Protein AF-A0A9D6V725-F1 (afdb_monomer_lite)

Structure (mmCIF, N/CA/C/O backbone):
data_AF-A0A9D6V725-F1
#
_entry.id   AF-A0A9D6V725-F1
#
loop_
_atom_site.group_PDB
_atom_site.id
_atom_site.type_symbol
_atom_site.label_atom_id
_atom_site.label_alt_id
_atom_site.label_comp_id
_atom_site.label_asym_id
_atom_site.label_entity_id
_atom_site.label_seq_id
_atom_site.pdbx_PDB_ins_code
_atom_site.Cartn_x
_atom_site.Cartn_y
_atom_site.Cartn_z
_atom_site.occupancy
_atom_site.B_iso_or_equiv
_atom_site.auth_seq_id
_atom_site.auth_comp_id
_atom_site.auth_asym_id
_atom_site.auth_atom_id
_atom_site.pdbx_PDB_model_num
ATOM 1 N N . MET A 1 1 ? -62.590 -27.919 42.376 1.00 34.28 1 MET A N 1
ATOM 2 C CA . MET A 1 1 ? -64.026 -27.753 42.062 1.00 34.28 1 MET A CA 1
ATOM 3 C C . MET A 1 1 ? -64.085 -26.815 40.861 1.00 34.28 1 MET A C 1
ATOM 5 O O . MET A 1 1 ? -63.434 -25.785 40.937 1.00 34.28 1 MET A O 1
ATOM 9 N N . THR A 1 2 ? -64.691 -27.158 39.725 1.00 36.38 2 THR A N 1
ATOM 10 C CA . THR A 1 2 ? -65.567 -28.315 39.442 1.00 36.38 2 THR A CA 1
ATOM 11 C C . THR A 1 2 ? -65.484 -28.678 37.944 1.00 36.38 2 THR A C 1
ATOM 13 O O . THR A 1 2 ? -65.491 -27.772 37.125 1.00 36.38 2 THR A O 1
ATOM 16 N N . THR A 1 3 ? -65.361 -29.983 37.640 1.00 36.94 3 THR A N 1
ATOM 17 C CA . THR A 1 3 ? -66.075 -30.768 36.588 1.00 36.94 3 THR A CA 1
ATOM 18 C C . THR A 1 3 ? -66.341 -30.142 35.200 1.00 36.94 3 THR A C 1
ATOM 20 O O . THR A 1 3 ? -66.928 -29.072 35.121 1.00 36.94 3 THR A O 1
ATOM 23 N N . CYS A 1 4 ? -65.912 -30.766 34.087 1.00 32.88 4 CYS A N 1
ATOM 24 C CA . CYS A 1 4 ? -66.630 -31.829 33.321 1.00 32.88 4 CYS A CA 1
ATOM 25 C C . CYS A 1 4 ? -67.957 -31.351 32.682 1.00 32.88 4 CYS A C 1
ATOM 27 O O . CYS A 1 4 ? -68.682 -30.586 33.302 1.00 32.88 4 CYS A O 1
ATOM 29 N N . ASP A 1 5 ? -68.426 -31.807 31.514 1.00 32.31 5 ASP A N 1
ATOM 30 C CA . ASP A 1 5 ? -67.878 -32.601 30.391 1.00 32.31 5 ASP A CA 1
ATOM 31 C C . ASP A 1 5 ? -68.913 -32.537 29.243 1.00 32.31 5 ASP A C 1
ATOM 33 O O . ASP A 1 5 ? -70.108 -32.435 29.534 1.00 32.31 5 ASP A O 1
ATOM 37 N N . THR A 1 6 ? -68.535 -32.668 27.959 1.00 38.62 6 THR A N 1
ATOM 38 C CA . THR A 1 6 ? -69.486 -33.172 26.933 1.00 38.62 6 THR A CA 1
ATOM 39 C C . THR A 1 6 ? -68.846 -33.681 25.633 1.00 38.62 6 THR A C 1
ATOM 41 O O . THR A 1 6 ? -67.963 -33.057 25.049 1.00 38.62 6 THR A O 1
ATOM 44 N N . SER A 1 7 ? -69.369 -34.810 25.147 1.00 35.88 7 SER A N 1
ATOM 45 C CA . SER A 1 7 ? -69.185 -35.375 23.798 1.00 35.88 7 SER A CA 1
ATOM 46 C C . SER A 1 7 ? -69.771 -34.464 22.694 1.00 35.88 7 SER A C 1
ATOM 48 O O . SER A 1 7 ? -70.610 -33.622 22.986 1.00 35.88 7 SER A O 1
ATOM 50 N N . GLY A 1 8 ? -69.465 -34.615 21.398 1.00 28.53 8 GLY A N 1
ATOM 51 C CA . GLY A 1 8 ? -68.556 -35.545 20.710 1.00 28.53 8 GLY A CA 1
ATOM 52 C C . GLY A 1 8 ? -69.039 -35.894 19.282 1.00 28.53 8 GLY A C 1
ATOM 53 O O . GLY A 1 8 ? -70.096 -35.446 18.857 1.00 28.53 8 GLY A O 1
ATOM 54 N N . SER A 1 9 ? -68.295 -36.767 18.590 1.00 31.81 9 SER A N 1
ATOM 55 C CA . SER A 1 9 ? -68.651 -37.455 17.323 1.00 31.81 9 SER A CA 1
ATOM 56 C C . SER A 1 9 ? -68.537 -36.713 15.964 1.00 31.81 9 SER A C 1
ATOM 58 O O . SER A 1 9 ? -69.359 -35.890 15.583 1.00 31.81 9 SER A O 1
ATOM 60 N N . VAL A 1 10 ? -67.532 -37.144 15.185 1.00 34.16 10 VAL A N 1
ATOM 61 C CA . VAL A 1 10 ? -67.557 -37.451 13.731 1.00 34.16 10 VAL A CA 1
ATOM 62 C C . VAL A 1 10 ? -68.138 -36.419 12.728 1.00 34.16 10 VAL A C 1
ATOM 64 O O . VAL A 1 10 ? -69.287 -36.488 12.312 1.00 34.16 10 VAL A O 1
ATOM 67 N N . GLY A 1 11 ? -67.233 -35.634 12.128 1.00 33.44 11 GLY A N 1
ATOM 68 C CA . GLY A 1 11 ? -66.711 -35.984 10.792 1.00 33.44 11 GLY A CA 1
ATOM 69 C C . GLY A 1 11 ? -67.363 -35.406 9.520 1.00 33.44 11 GLY A C 1
ATOM 70 O O . GLY A 1 11 ? -68.365 -35.916 9.024 1.00 33.44 11 GLY A O 1
ATOM 71 N N . LYS A 1 12 ? -66.634 -34.500 8.846 1.00 32.16 12 LYS A N 1
ATOM 72 C CA . LYS A 1 12 ? -66.501 -34.479 7.372 1.00 32.16 12 LYS A CA 1
ATOM 73 C C . LYS A 1 12 ? -65.236 -33.731 6.935 1.00 32.16 12 LYS A C 1
ATOM 75 O O . LYS A 1 12 ? -64.862 -32.733 7.539 1.00 32.16 12 LYS A O 1
ATOM 80 N N . VAL A 1 13 ? -64.583 -34.221 5.881 1.00 40.47 13 VAL A N 1
ATOM 81 C CA . VAL A 1 13 ? -63.386 -33.610 5.277 1.00 40.47 13 VAL A CA 1
ATOM 82 C C . VAL A 1 13 ? -63.786 -32.832 4.027 1.00 40.47 13 VAL A C 1
ATOM 84 O O . VAL A 1 13 ? -64.429 -33.399 3.147 1.00 40.47 13 VAL A O 1
ATOM 87 N N . SER A 1 14 ? -63.318 -31.590 3.886 1.00 34.16 14 SER A N 1
ATOM 88 C CA . SER A 1 14 ? -62.959 -31.049 2.569 1.00 34.16 14 SER A CA 1
ATOM 89 C C . SER A 1 14 ? -61.868 -29.977 2.675 1.00 34.16 14 SER A C 1
ATOM 91 O O . SER A 1 14 ? -61.671 -29.372 3.726 1.00 34.16 14 SER A O 1
ATOM 93 N N . ARG A 1 15 ? -61.104 -29.811 1.594 1.00 44.38 15 ARG A N 1
ATOM 94 C CA . ARG A 1 15 ? -59.863 -29.015 1.512 1.00 44.38 15 ARG A CA 1
ATOM 95 C C . ARG A 1 15 ? -60.172 -27.526 1.272 1.00 44.38 15 ARG A C 1
ATOM 97 O O . ARG A 1 15 ? -61.114 -27.233 0.545 1.00 44.38 15 ARG A O 1
ATOM 104 N N . GLY A 1 16 ? -59.342 -26.608 1.791 1.00 39.56 16 GLY A N 1
ATOM 105 C CA . GLY A 1 16 ? -59.509 -25.159 1.550 1.00 39.56 16 GLY A CA 1
ATOM 106 C C . GLY A 1 16 ? -58.287 -24.255 1.809 1.00 39.56 16 GLY A C 1
ATOM 107 O O . GLY A 1 16 ? -57.887 -23.508 0.924 1.00 39.56 16 GLY A O 1
ATOM 108 N N . ASP A 1 17 ? -57.659 -24.324 2.990 1.00 38.25 17 ASP A N 1
ATOM 109 C CA . ASP A 1 17 ? -56.906 -23.169 3.541 1.00 38.25 17 ASP A CA 1
ATOM 110 C C . ASP A 1 17 ? -55.357 -23.202 3.513 1.00 38.25 17 ASP A C 1
ATOM 112 O O . ASP A 1 17 ? -54.699 -22.330 4.086 1.00 38.25 17 ASP A O 1
ATOM 116 N N . SER A 1 18 ? -54.722 -24.174 2.851 1.00 40.94 18 SER A N 1
ATOM 117 C CA . SER A 1 18 ? -53.272 -24.418 3.025 1.00 40.94 18 SER A CA 1
ATOM 118 C C . SER A 1 18 ? -52.312 -23.516 2.220 1.00 40.94 18 SER A C 1
ATOM 120 O O . SER A 1 18 ? -51.100 -23.695 2.337 1.00 40.94 18 SER A O 1
ATOM 122 N N . CYS A 1 19 ? -52.795 -22.561 1.413 1.00 41.12 19 CYS A N 1
ATOM 123 C CA . CYS A 1 19 ? -51.926 -21.763 0.525 1.00 41.12 19 CYS A CA 1
ATOM 124 C C . CYS A 1 19 ? -51.698 -20.302 0.950 1.00 41.12 19 CYS A C 1
ATOM 126 O O . CYS A 1 19 ? -50.673 -19.734 0.580 1.00 41.12 19 CYS A O 1
ATOM 128 N N . ARG A 1 20 ? -52.595 -19.670 1.725 1.00 43.69 20 ARG A N 1
ATOM 129 C CA . ARG A 1 20 ? -52.476 -18.225 2.032 1.00 43.69 20 ARG A CA 1
ATOM 130 C C . ARG A 1 20 ? -51.511 -17.905 3.183 1.00 43.69 20 ARG A C 1
ATOM 132 O O . ARG A 1 20 ? -50.699 -16.993 3.060 1.00 43.69 20 ARG A O 1
ATOM 139 N N . LYS A 1 21 ? -51.530 -18.692 4.267 1.00 40.41 21 LYS A N 1
ATOM 140 C CA . LYS A 1 21 ? -50.750 -18.422 5.500 1.00 40.41 21 LYS A CA 1
ATOM 141 C C . LYS A 1 21 ? -49.226 -18.561 5.363 1.00 40.41 21 LYS A C 1
ATOM 143 O O . LYS A 1 21 ? -48.499 -18.057 6.217 1.00 40.41 21 LYS A O 1
ATOM 148 N N . SER A 1 22 ? -48.728 -19.219 4.316 1.00 45.47 22 SER A N 1
ATOM 149 C CA . SER A 1 22 ? -47.282 -19.348 4.074 1.00 45.47 22 SER A CA 1
ATOM 150 C C . SER A 1 22 ? -46.672 -18.094 3.440 1.00 45.47 22 SER A C 1
ATOM 152 O O . SER A 1 22 ? -45.507 -17.796 3.690 1.00 45.47 22 SER A O 1
ATOM 154 N N . PHE A 1 23 ? -47.446 -17.340 2.650 1.00 42.62 23 PHE A N 1
ATOM 155 C CA . PHE A 1 23 ? -46.919 -16.206 1.887 1.00 42.62 23 PHE A CA 1
ATOM 156 C C . PHE A 1 23 ? -46.663 -14.980 2.776 1.00 42.62 23 PHE A C 1
ATOM 158 O O . PHE A 1 23 ? -45.584 -14.398 2.726 1.00 42.62 23 PHE A O 1
ATOM 165 N N . GLU A 1 24 ? -47.598 -14.645 3.671 1.00 43.88 24 GLU A N 1
ATOM 166 C CA . GLU A 1 24 ? -47.436 -13.537 4.630 1.00 43.88 24 GLU A CA 1
ATOM 167 C C . GLU A 1 24 ? -46.252 -13.765 5.585 1.00 43.88 24 GLU A C 1
ATOM 169 O O . GLU A 1 24 ? -45.498 -12.838 5.881 1.00 43.88 24 GLU A O 1
ATOM 174 N N . ARG A 1 25 ? -46.029 -15.018 6.013 1.00 46.12 25 ARG A N 1
ATOM 175 C CA . ARG A 1 25 ? -44.872 -15.390 6.844 1.00 46.12 25 ARG A CA 1
ATOM 176 C C . ARG A 1 25 ? -43.543 -15.249 6.100 1.00 46.12 25 ARG A C 1
ATOM 178 O O . ARG A 1 25 ? -42.574 -14.802 6.704 1.00 46.12 25 ARG A O 1
ATOM 185 N N . LEU A 1 26 ? -43.495 -15.578 4.807 1.00 48.97 26 LEU A N 1
ATOM 186 C CA . LEU A 1 26 ? -42.300 -15.369 3.982 1.00 48.97 26 LEU A CA 1
ATOM 187 C C . LEU A 1 26 ? -41.997 -13.880 3.775 1.00 48.97 26 LEU A C 1
ATOM 189 O O . LEU A 1 26 ? -40.851 -13.475 3.950 1.00 48.97 26 LEU A O 1
ATOM 193 N N . VAL A 1 27 ? -43.007 -13.055 3.477 1.00 50.97 27 VAL A N 1
ATOM 194 C CA . VAL A 1 27 ? -42.822 -11.603 3.288 1.00 50.97 27 VAL A CA 1
ATOM 195 C C . VAL A 1 27 ? -42.341 -10.926 4.579 1.00 50.97 27 VAL A C 1
ATOM 197 O O . VAL A 1 27 ? -41.390 -10.147 4.535 1.00 50.97 27 VAL A O 1
ATOM 200 N N . GLY A 1 28 ? -42.918 -11.268 5.738 1.00 45.72 28 GLY A N 1
ATOM 201 C CA . GLY A 1 28 ? -42.481 -10.722 7.030 1.00 45.72 28 GLY A CA 1
ATOM 202 C C . GLY A 1 28 ? -41.032 -11.078 7.399 1.00 45.72 28 GLY A C 1
ATOM 203 O O . GLY A 1 28 ? -40.313 -10.243 7.946 1.00 45.72 28 GLY A O 1
ATOM 204 N N . ILE A 1 29 ? -40.574 -12.287 7.055 1.00 52.34 29 ILE A N 1
ATOM 205 C CA . ILE A 1 29 ? -39.182 -12.713 7.274 1.00 52.34 29 ILE A CA 1
ATOM 206 C C . ILE A 1 29 ? -38.229 -12.020 6.288 1.00 52.34 29 ILE A C 1
ATOM 208 O O . ILE A 1 29 ? -37.144 -11.600 6.688 1.00 52.34 29 ILE A O 1
ATOM 212 N N . LEU A 1 30 ? -38.630 -11.839 5.024 1.00 47.59 30 LEU A N 1
ATOM 213 C CA . LEU A 1 30 ? -37.792 -11.191 4.010 1.00 47.59 30 LEU A CA 1
ATOM 214 C C . LEU A 1 30 ? -37.452 -9.737 4.387 1.00 47.59 30 LEU A C 1
ATOM 216 O O . LEU A 1 30 ? -36.300 -9.321 4.262 1.00 47.59 30 LEU A O 1
ATOM 220 N N . VAL A 1 31 ? -38.431 -8.993 4.918 1.00 51.88 31 VAL A N 1
ATOM 221 C CA . VAL A 1 31 ? -38.241 -7.603 5.369 1.00 51.88 31 VAL A CA 1
ATOM 222 C C . VAL A 1 31 ? -37.239 -7.519 6.529 1.00 51.88 31 VAL A C 1
ATOM 224 O O . VAL A 1 31 ? -36.348 -6.669 6.500 1.00 51.88 31 VAL A O 1
ATOM 227 N N . LEU A 1 32 ? -37.311 -8.440 7.499 1.00 48.19 32 LEU A N 1
ATOM 228 C CA . LEU A 1 32 ? -36.367 -8.508 8.625 1.00 48.19 32 LEU A CA 1
ATOM 229 C C . LEU A 1 32 ? -34.923 -8.811 8.191 1.00 48.19 32 LEU A C 1
ATOM 231 O O . LEU A 1 32 ? -33.992 -8.313 8.819 1.00 48.19 32 LEU A O 1
ATOM 235 N N . VAL A 1 33 ? -34.724 -9.574 7.111 1.00 52.03 33 VAL A N 1
ATOM 236 C CA . VAL A 1 33 ? -33.384 -9.832 6.552 1.00 52.03 33 VAL A CA 1
ATOM 237 C C . VAL A 1 33 ? -32.868 -8.624 5.760 1.00 52.03 33 VAL A C 1
ATOM 239 O O . VAL A 1 33 ? -31.710 -8.244 5.920 1.00 52.03 33 VAL A O 1
ATOM 242 N N . SER A 1 34 ? -33.718 -7.958 4.968 1.00 48.66 34 SER A N 1
ATOM 243 C CA . SER A 1 34 ? -33.321 -6.750 4.218 1.00 48.66 34 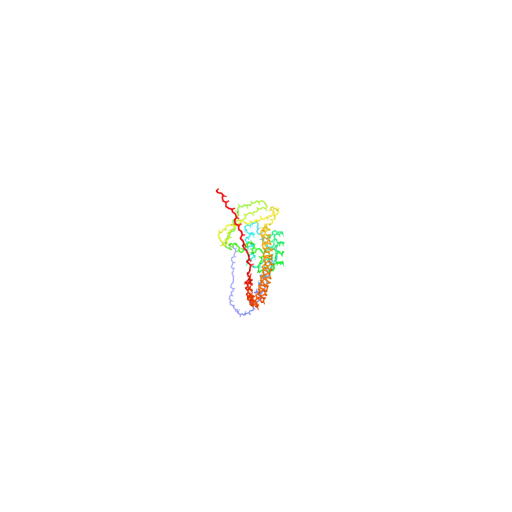SER A CA 1
ATOM 244 C C . SER A 1 34 ? -32.997 -5.534 5.099 1.00 48.66 34 SER A C 1
ATOM 246 O O . SER A 1 34 ? -32.262 -4.645 4.673 1.00 48.66 34 SER A O 1
ATOM 248 N N . GLY A 1 35 ? -33.500 -5.495 6.338 1.00 43.62 35 GLY A N 1
ATOM 249 C CA . GLY A 1 35 ? -33.279 -4.385 7.272 1.00 43.62 35 GLY A CA 1
ATOM 250 C C . GLY A 1 35 ? -31.839 -4.233 7.781 1.00 43.62 35 GLY A C 1
ATOM 251 O O . GLY A 1 35 ? -31.510 -3.191 8.338 1.00 43.62 35 GLY A O 1
ATOM 252 N N . PHE A 1 36 ? -30.973 -5.235 7.588 1.00 46.62 36 PHE A N 1
ATOM 253 C CA . PHE A 1 36 ? -29.583 -5.217 8.069 1.00 46.62 36 PHE A CA 1
ATOM 254 C C . PHE A 1 36 ? -28.554 -4.686 7.054 1.00 46.62 36 PHE A C 1
ATOM 256 O O . PHE A 1 36 ? -27.382 -4.538 7.393 1.00 46.62 36 PHE A O 1
ATOM 263 N N . SER A 1 37 ? -28.957 -4.396 5.813 1.00 42.88 37 SER A N 1
ATOM 264 C CA . SER A 1 37 ? -28.025 -4.129 4.704 1.00 42.88 37 SER A CA 1
ATOM 265 C C . SER A 1 37 ? -27.507 -2.685 4.593 1.00 42.88 37 SER A C 1
ATOM 267 O O . SER A 1 37 ? -26.828 -2.372 3.618 1.00 42.88 37 SER A O 1
ATOM 269 N N . LEU A 1 38 ? -27.795 -1.797 5.555 1.00 45.59 38 LEU A N 1
ATOM 270 C CA . LEU A 1 38 ? -27.323 -0.404 5.550 1.00 45.5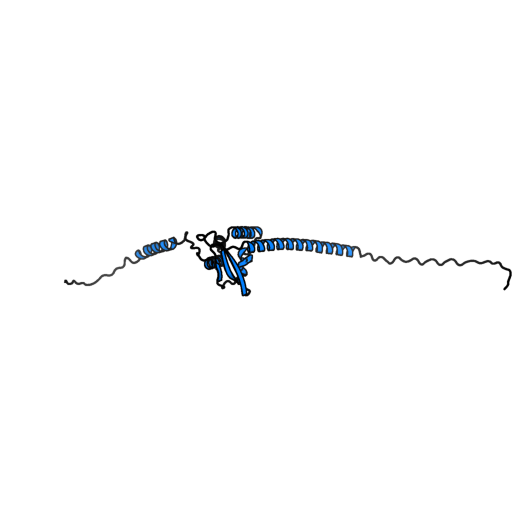9 38 LEU A CA 1
ATOM 271 C C . LEU A 1 38 ? -26.881 0.082 6.944 1.00 45.59 38 LEU A C 1
ATOM 273 O O . LEU A 1 38 ? -27.685 0.177 7.866 1.00 45.59 38 LEU A O 1
ATOM 277 N N . GLY A 1 39 ? -25.616 0.500 7.060 1.00 45.03 39 GLY A N 1
ATOM 278 C CA . GLY A 1 39 ? -25.189 1.539 8.013 1.00 45.03 39 GLY A CA 1
ATOM 279 C C . GLY A 1 39 ? -24.295 1.117 9.184 1.00 45.03 39 GLY A C 1
ATOM 280 O O . GLY A 1 39 ? -23.353 1.838 9.497 1.00 45.03 39 GLY A O 1
ATOM 281 N N . CYS A 1 40 ? -24.518 -0.038 9.817 1.00 48.97 40 CYS A N 1
ATOM 282 C CA . CYS A 1 40 ? -23.742 -0.455 10.999 1.00 48.97 40 CYS A CA 1
ATOM 283 C C . CYS A 1 40 ? -22.575 -1.390 10.651 1.00 48.97 40 CYS A C 1
ATOM 285 O O . CYS A 1 40 ? -22.515 -2.530 11.115 1.00 48.97 40 CYS A O 1
ATOM 287 N N . GLN A 1 41 ? -21.623 -0.910 9.845 1.00 56.38 41 GLN A N 1
ATOM 288 C CA . GLN A 1 41 ? -20.390 -1.654 9.589 1.00 56.38 41 GLN A CA 1
ATOM 289 C C . GLN A 1 41 ? -19.460 -1.550 10.810 1.00 56.38 41 GLN A C 1
ATOM 291 O O . GLN A 1 41 ? -18.718 -0.586 10.983 1.00 56.38 41 GLN A O 1
ATOM 296 N N . LEU A 1 42 ? -19.576 -2.529 11.711 1.00 69.94 42 LEU A N 1
ATOM 297 C CA . LEU A 1 42 ? -18.983 -2.502 13.048 1.00 69.94 42 LEU A CA 1
ATOM 298 C C . LEU A 1 42 ? -17.454 -2.689 13.005 1.00 69.94 42 LEU A C 1
ATOM 300 O O . LEU A 1 42 ? -16.945 -3.797 13.173 1.00 69.94 42 LEU A O 1
ATOM 304 N N . VAL A 1 43 ? -16.717 -1.596 12.785 1.00 79.50 43 VAL A N 1
ATOM 305 C CA . VAL A 1 43 ? -15.247 -1.579 12.851 1.00 79.50 43 VAL A CA 1
ATOM 306 C C . VAL A 1 43 ? -14.794 -1.999 14.261 1.00 79.50 43 VAL A C 1
ATOM 308 O O . VAL A 1 43 ? -15.235 -1.390 15.239 1.00 79.50 43 VAL A O 1
ATOM 311 N N . PRO A 1 44 ? -13.924 -3.019 14.406 1.00 83.50 44 PRO A N 1
ATOM 312 C CA . PRO A 1 44 ? -13.466 -3.470 15.717 1.00 83.50 44 PRO A CA 1
ATOM 313 C C . PRO A 1 44 ? -12.750 -2.381 16.530 1.00 83.50 44 PRO A C 1
ATOM 315 O O . PRO A 1 44 ? -11.989 -1.576 16.000 1.00 83.50 44 PRO A O 1
ATOM 318 N N . SER A 1 45 ? -12.922 -2.402 17.853 1.00 85.50 45 SER A N 1
ATOM 319 C CA . SER A 1 45 ? -12.225 -1.490 18.776 1.00 85.50 45 SER A CA 1
ATOM 320 C C . SER A 1 45 ? -10.775 -1.894 19.083 1.00 85.50 45 SER A C 1
ATOM 322 O O . SER A 1 45 ? -10.031 -1.110 19.675 1.00 85.50 45 SER A O 1
ATOM 324 N N . LYS A 1 46 ? -10.355 -3.103 18.682 1.00 90.81 46 LYS A N 1
ATOM 325 C CA . LYS A 1 46 ? -8.992 -3.619 18.870 1.00 90.81 46 LYS A CA 1
ATOM 326 C C . LYS A 1 46 ? -8.165 -3.525 17.576 1.00 90.81 46 LYS A C 1
ATOM 328 O O . LYS A 1 46 ? -8.702 -3.851 16.515 1.00 90.81 46 LYS A O 1
ATOM 333 N N . PRO A 1 47 ? -6.872 -3.156 17.637 1.00 91.81 47 PRO A N 1
ATOM 334 C CA . PRO A 1 47 ? -6.053 -2.946 16.441 1.00 91.81 47 PRO A CA 1
ATOM 335 C C . PRO A 1 47 ? -5.810 -4.243 15.649 1.00 91.81 47 PRO A C 1
ATOM 337 O O . PRO A 1 47 ? -5.962 -4.257 14.431 1.00 91.81 47 PRO A O 1
ATOM 340 N N . ASP A 1 48 ? -5.526 -5.361 16.323 1.00 92.94 48 ASP A N 1
ATOM 341 C CA . ASP A 1 48 ? -5.346 -6.690 15.717 1.00 92.94 48 ASP A CA 1
ATOM 342 C C . ASP A 1 48 ? -6.559 -7.125 14.877 1.00 92.94 48 ASP A C 1
ATOM 344 O O . ASP A 1 48 ? -6.411 -7.618 13.754 1.00 92.94 48 ASP A O 1
ATOM 348 N N . ALA A 1 49 ? -7.766 -6.865 15.381 1.00 91.94 49 ALA A N 1
ATOM 349 C CA . ALA A 1 49 ? -9.011 -7.169 14.690 1.00 91.94 49 ALA A CA 1
ATOM 350 C C . ALA A 1 49 ? -9.267 -6.233 13.492 1.00 91.94 49 ALA A C 1
ATOM 352 O O . ALA A 1 49 ? -9.734 -6.701 12.454 1.00 91.94 49 ALA A O 1
ATOM 353 N N . VAL A 1 50 ? -8.914 -4.942 13.579 1.00 93.62 50 VAL A N 1
ATOM 354 C CA . VAL A 1 50 ? -9.001 -4.013 12.431 1.00 93.62 50 VAL A CA 1
ATOM 355 C C . VAL A 1 50 ? -7.995 -4.378 11.337 1.00 93.62 50 VAL A C 1
ATOM 357 O O . VAL A 1 50 ? -8.351 -4.372 10.160 1.00 93.62 50 VAL A O 1
ATOM 360 N N . PHE A 1 51 ? -6.762 -4.754 11.688 1.00 93.81 51 PHE A N 1
ATOM 361 C CA . PHE A 1 51 ? -5.774 -5.207 10.703 1.00 93.81 51 PHE A CA 1
ATOM 362 C C . PHE A 1 51 ? -6.176 -6.530 10.029 1.00 93.81 51 PHE A C 1
ATOM 364 O O . PHE A 1 51 ? -5.950 -6.714 8.831 1.00 93.81 51 PHE A O 1
ATOM 371 N N . THR A 1 52 ? -6.819 -7.431 10.777 1.00 92.44 52 THR A N 1
ATOM 372 C CA . THR A 1 52 ? -7.390 -8.669 10.226 1.00 92.44 52 THR A CA 1
ATOM 373 C C . THR A 1 52 ? -8.531 -8.350 9.252 1.00 92.44 52 THR A C 1
ATOM 375 O O . THR A 1 52 ? -8.464 -8.761 8.097 1.00 92.44 52 THR A O 1
ATOM 378 N N . LEU A 1 53 ? -9.491 -7.501 9.645 1.00 92.94 53 LEU A N 1
ATOM 379 C CA . LEU A 1 53 ? -10.573 -7.022 8.771 1.00 92.94 53 LEU A CA 1
ATOM 380 C C . LEU A 1 53 ? -10.046 -6.342 7.494 1.00 92.94 53 LEU A C 1
ATOM 382 O O . LEU A 1 53 ? -10.585 -6.555 6.409 1.00 92.94 53 LEU A O 1
ATOM 386 N N . TYR A 1 54 ? -8.978 -5.547 7.601 1.00 93.69 54 TYR A N 1
ATOM 387 C CA . TYR A 1 54 ? -8.320 -4.928 6.451 1.00 93.69 54 TYR A CA 1
ATOM 388 C C . TYR A 1 54 ? -7.753 -5.972 5.473 1.00 93.69 54 TYR A C 1
ATOM 390 O O . TYR A 1 54 ? -8.001 -5.885 4.268 1.00 93.69 54 TYR A O 1
ATOM 398 N N . ARG A 1 55 ? -7.044 -6.989 5.985 1.00 92.06 55 ARG A N 1
ATOM 399 C CA . ARG A 1 55 ? -6.543 -8.121 5.187 1.00 92.06 55 ARG A CA 1
ATOM 400 C C . ARG A 1 55 ? -7.676 -8.899 4.519 1.00 92.06 55 ARG A C 1
ATOM 402 O O . ARG A 1 55 ? -7.563 -9.212 3.338 1.00 92.06 55 ARG A O 1
ATOM 409 N N . ASP A 1 56 ? -8.760 -9.174 5.239 1.00 91.38 56 ASP A N 1
ATOM 410 C CA . ASP A 1 56 ? -9.890 -9.940 4.709 1.00 91.38 56 ASP A CA 1
ATOM 411 C C . ASP A 1 56 ? -10.644 -9.169 3.615 1.00 91.38 56 ASP A C 1
ATOM 413 O O . ASP A 1 56 ? -10.948 -9.743 2.569 1.00 91.38 56 ASP A O 1
ATOM 417 N N . ARG A 1 57 ? -10.846 -7.851 3.778 1.00 92.50 57 ARG A N 1
ATOM 418 C CA . ARG A 1 57 ? -11.377 -6.972 2.715 1.00 92.50 57 ARG A CA 1
ATOM 419 C C . ARG A 1 57 ? -10.488 -6.973 1.472 1.00 92.50 57 ARG A C 1
ATOM 421 O O . ARG A 1 57 ? -11.000 -7.113 0.367 1.00 92.50 57 ARG A O 1
ATOM 428 N N . MET A 1 58 ? -9.169 -6.860 1.645 1.00 92.00 58 MET A N 1
ATOM 429 C CA . MET A 1 58 ? -8.205 -6.892 0.535 1.00 92.00 58 MET A CA 1
ATOM 430 C C . MET A 1 58 ? -8.135 -8.254 -0.166 1.00 92.00 58 MET A C 1
ATOM 432 O O . MET A 1 58 ? -7.894 -8.303 -1.365 1.00 92.00 58 MET A O 1
ATOM 436 N N . LYS A 1 59 ? -8.363 -9.354 0.560 1.00 89.88 59 LYS A N 1
ATOM 437 C CA . LYS A 1 59 ? -8.446 -10.716 0.009 1.00 89.88 59 LYS A CA 1
ATOM 438 C C . LYS A 1 59 ? -9.767 -10.985 -0.726 1.00 89.88 59 LYS A C 1
ATOM 440 O O . LYS A 1 59 ? -9.816 -11.872 -1.571 1.00 89.88 59 LYS A O 1
ATOM 445 N N . ALA A 1 60 ? -10.824 -10.248 -0.392 1.00 91.19 60 ALA A N 1
ATOM 446 C CA . ALA A 1 60 ? -12.136 -10.308 -1.035 1.00 91.19 60 ALA A CA 1
ATOM 447 C C . ALA A 1 60 ? -12.314 -9.256 -2.152 1.00 91.19 60 ALA A C 1
ATOM 449 O O . ALA A 1 60 ? -13.445 -8.945 -2.508 1.00 91.19 60 ALA A O 1
ATOM 450 N N . ASP A 1 61 ? -11.218 -8.661 -2.645 1.00 89.81 61 ASP A N 1
ATOM 451 C CA . ASP A 1 61 ? -11.181 -7.581 -3.647 1.00 89.81 61 ASP A CA 1
ATOM 452 C C . ASP A 1 61 ? -11.993 -6.308 -3.297 1.00 89.81 61 ASP A C 1
ATOM 454 O O . ASP A 1 61 ? -12.126 -5.388 -4.109 1.00 89.81 61 ASP A O 1
ATOM 458 N N . ASN A 1 62 ? -12.440 -6.166 -2.042 1.00 92.06 62 ASN A N 1
ATOM 459 C CA . ASN A 1 62 ? -13.162 -5.002 -1.513 1.00 92.06 62 ASN A CA 1
ATOM 460 C C . ASN A 1 62 ? -12.199 -3.842 -1.178 1.00 92.06 62 ASN A C 1
ATOM 462 O O . ASN A 1 62 ? -12.172 -3.308 -0.065 1.00 92.06 62 ASN A O 1
ATOM 466 N N . VAL A 1 63 ? -11.394 -3.438 -2.167 1.00 92.06 63 VAL A N 1
ATOM 467 C CA . VAL A 1 63 ? -10.307 -2.445 -2.049 1.00 92.06 63 VAL A CA 1
ATOM 468 C C . VAL A 1 63 ? -10.816 -1.043 -1.676 1.00 92.06 63 VAL A C 1
ATOM 470 O O . VAL A 1 63 ? -10.080 -0.245 -1.099 1.00 92.06 63 VAL A O 1
ATOM 473 N N . VAL A 1 64 ? -12.080 -0.715 -1.968 1.00 92.56 64 VAL A N 1
ATOM 474 C CA . VAL A 1 64 ? -12.678 0.568 -1.552 1.00 92.56 64 VAL A CA 1
ATOM 475 C C . VAL A 1 64 ? -12.908 0.590 -0.039 1.00 92.56 64 VAL A C 1
ATOM 477 O O . VAL A 1 64 ? -12.432 1.502 0.631 1.00 92.56 64 VAL A O 1
ATOM 480 N N . GLU A 1 65 ? -13.548 -0.443 0.517 1.00 92.06 65 GLU A N 1
ATOM 481 C CA . GLU A 1 65 ? -13.789 -0.547 1.962 1.00 92.06 65 GLU A CA 1
ATOM 482 C C . GLU A 1 65 ? -12.494 -0.744 2.763 1.00 92.06 65 GLU A C 1
ATOM 484 O O . GLU A 1 65 ? -12.380 -0.294 3.904 1.00 92.06 65 GLU A O 1
ATOM 489 N N . SER A 1 66 ? -11.493 -1.441 2.219 1.00 92.75 66 SER A N 1
ATOM 490 C CA . SER A 1 66 ? -10.211 -1.599 2.917 1.00 92.75 66 SER A CA 1
ATOM 491 C C . SER A 1 66 ? -9.493 -0.249 3.071 1.00 92.75 66 SER A C 1
ATOM 493 O O . SER A 1 66 ? -8.935 0.037 4.131 1.00 92.75 66 SER A O 1
ATOM 495 N N . ARG A 1 67 ? -9.587 0.625 2.059 1.00 94.88 67 ARG A N 1
ATOM 496 C CA . ARG A 1 67 ? -9.007 1.978 2.038 1.00 94.88 67 ARG A CA 1
ATOM 497 C C . ARG A 1 67 ? -9.611 2.943 3.057 1.00 94.88 67 ARG A C 1
ATOM 499 O O . ARG A 1 67 ? -8.962 3.930 3.404 1.00 94.88 67 ARG A O 1
ATOM 506 N N . GLU A 1 68 ? -10.802 2.666 3.579 1.00 94.19 68 GLU A N 1
ATOM 507 C CA . GLU A 1 68 ? -11.401 3.435 4.680 1.00 94.19 68 GLU A CA 1
ATOM 508 C C . GLU A 1 68 ? -10.686 3.194 6.018 1.00 94.19 68 GLU A C 1
ATOM 510 O O . GLU A 1 68 ? -10.596 4.102 6.847 1.00 94.19 68 GLU A O 1
ATOM 515 N N . LEU A 1 69 ? -10.115 1.996 6.199 1.00 94.56 69 LEU A N 1
ATOM 516 C CA . LEU A 1 69 ? -9.362 1.599 7.392 1.00 94.56 69 LEU A CA 1
ATOM 517 C C . LEU A 1 69 ? -7.922 2.142 7.398 1.00 94.56 69 LEU A C 1
ATOM 519 O O . LEU A 1 69 ? -7.165 1.842 8.319 1.00 94.56 69 LEU A O 1
ATOM 523 N N . LEU A 1 70 ? -7.521 2.926 6.392 1.00 95.44 70 LEU A N 1
ATOM 524 C CA . LEU A 1 70 ? -6.180 3.503 6.281 1.00 95.44 70 LEU A CA 1
ATOM 525 C C . LEU A 1 70 ? -6.087 4.914 6.883 1.00 95.44 70 LEU A C 1
ATOM 527 O O . LEU A 1 70 ? -7.074 5.661 6.956 1.00 95.44 70 LEU A O 1
ATOM 531 N N . THR A 1 71 ? -4.869 5.325 7.255 1.00 96.19 71 THR A N 1
ATOM 532 C CA . THR A 1 71 ? -4.551 6.748 7.452 1.00 96.19 71 THR A CA 1
ATOM 533 C C . THR A 1 71 ? -4.838 7.522 6.169 1.00 96.19 71 THR A C 1
ATOM 535 O O . THR A 1 71 ? -4.641 7.019 5.062 1.00 96.19 71 THR A O 1
ATOM 538 N N . ASP A 1 72 ? -5.336 8.751 6.295 1.00 95.56 72 ASP A N 1
ATOM 539 C CA . ASP A 1 72 ? -5.748 9.545 5.134 1.00 95.56 72 ASP A CA 1
ATOM 540 C C . ASP A 1 72 ? -4.558 9.870 4.210 1.00 95.56 72 ASP A C 1
ATOM 542 O O . ASP A 1 72 ? -4.730 9.933 2.995 1.00 95.56 72 ASP A O 1
ATOM 546 N N . GLU A 1 73 ? -3.339 9.944 4.756 1.00 96.12 73 GLU A N 1
ATOM 547 C CA . GLU A 1 73 ? -2.091 9.968 3.983 1.00 96.12 73 GLU A CA 1
ATOM 548 C C . GLU A 1 73 ? -1.874 8.665 3.191 1.00 96.12 73 GLU A C 1
ATOM 550 O O . GLU A 1 73 ? -1.692 8.719 1.975 1.00 96.12 73 GLU A O 1
ATOM 555 N N . SER A 1 74 ? -1.956 7.494 3.839 1.00 96.31 74 SER A N 1
ATOM 556 C CA . SER A 1 74 ? -1.804 6.192 3.166 1.00 96.31 74 SER A CA 1
ATOM 557 C C . SER A 1 74 ? -2.850 5.985 2.068 1.00 96.31 74 SER A C 1
ATOM 559 O O . SER A 1 74 ? -2.512 5.549 0.969 1.00 96.31 74 SER A O 1
ATOM 561 N N . ARG A 1 75 ? -4.115 6.348 2.323 1.00 96.56 75 ARG A N 1
ATOM 562 C CA . ARG A 1 75 ? -5.189 6.280 1.320 1.00 96.56 75 ARG A CA 1
ATOM 563 C C . ARG A 1 75 ? -4.885 7.175 0.119 1.00 96.56 75 ARG A C 1
ATOM 565 O O . ARG A 1 75 ? -5.027 6.733 -1.018 1.00 96.56 75 ARG A O 1
ATOM 572 N N . ASN A 1 76 ? -4.456 8.414 0.356 1.00 96.88 76 ASN A N 1
ATOM 573 C CA . ASN A 1 76 ? -4.150 9.355 -0.719 1.00 96.88 76 ASN A CA 1
ATOM 574 C C . ASN A 1 76 ? -2.938 8.889 -1.549 1.00 96.88 76 ASN A C 1
ATOM 576 O O . ASN A 1 76 ? -2.999 8.939 -2.775 1.00 96.88 76 ASN A O 1
ATOM 580 N N . LEU A 1 77 ? -1.889 8.353 -0.911 1.00 96.38 77 LEU A N 1
ATOM 581 C CA . LEU A 1 77 ? -0.735 7.750 -1.595 1.00 96.38 77 LEU A CA 1
ATOM 582 C C . LEU A 1 77 ? -1.124 6.512 -2.422 1.00 96.38 77 LEU A C 1
ATOM 584 O O . LEU A 1 77 ? -0.644 6.349 -3.541 1.00 96.38 77 LEU A O 1
ATOM 588 N N . ALA A 1 78 ? -2.011 5.652 -1.915 1.00 95.38 78 ALA A N 1
ATOM 589 C CA . ALA A 1 78 ? -2.494 4.489 -2.658 1.00 95.38 78 ALA A CA 1
ATOM 590 C C . ALA A 1 78 ? -3.344 4.883 -3.883 1.00 95.38 78 ALA A C 1
ATOM 592 O O . ALA A 1 78 ? -3.199 4.295 -4.956 1.00 95.38 78 ALA A O 1
ATOM 593 N N . LEU A 1 79 ? -4.201 5.902 -3.757 1.00 94.50 79 LEU A N 1
ATOM 594 C CA . LEU A 1 79 ? -4.965 6.447 -4.885 1.00 94.50 79 LEU A CA 1
ATOM 595 C C . LEU A 1 79 ? -4.044 7.101 -5.929 1.00 94.50 79 LEU A C 1
ATOM 597 O O . LEU A 1 79 ? -4.198 6.853 -7.127 1.00 94.50 79 LEU A O 1
ATOM 601 N N . GLU A 1 80 ? -3.046 7.871 -5.485 1.00 94.94 80 GLU A N 1
ATOM 602 C CA . GLU A 1 80 ? -2.028 8.454 -6.360 1.00 94.94 80 GLU A CA 1
ATOM 603 C C . GLU A 1 80 ? -1.286 7.359 -7.146 1.00 94.94 80 GLU A C 1
ATOM 605 O O . GLU A 1 80 ? -1.297 7.372 -8.376 1.00 94.94 80 GLU A O 1
ATOM 610 N N . LEU A 1 81 ? -0.715 6.367 -6.456 1.00 94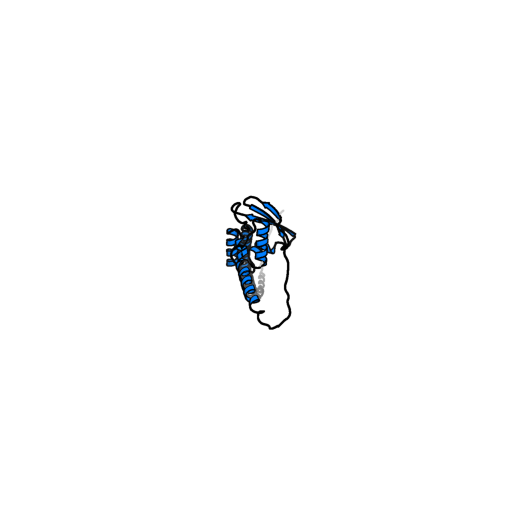.56 81 LEU A N 1
ATOM 611 C CA . LEU A 1 81 ? 0.064 5.292 -7.075 1.00 94.56 81 LEU A CA 1
ATOM 612 C C . LEU A 1 81 ? -0.748 4.447 -8.062 1.00 94.56 81 LEU A C 1
ATOM 614 O O . LEU A 1 81 ? -0.255 4.137 -9.148 1.00 94.56 81 LEU A O 1
ATOM 618 N N . ALA A 1 82 ? -1.991 4.104 -7.712 1.00 91.88 82 ALA A N 1
ATOM 619 C CA . ALA A 1 82 ? -2.878 3.357 -8.598 1.00 91.88 82 ALA A CA 1
ATOM 620 C C . ALA A 1 82 ? -3.198 4.142 -9.885 1.00 91.88 82 ALA A C 1
ATOM 622 O O . ALA A 1 82 ? -3.213 3.558 -10.969 1.00 91.88 82 ALA A O 1
ATOM 623 N N . SER A 1 83 ? -3.408 5.460 -9.781 1.00 92.31 83 SER A N 1
ATOM 624 C CA . SER A 1 83 ? -3.716 6.314 -10.939 1.00 92.31 83 SER A CA 1
ATOM 625 C C . SER A 1 83 ? -2.502 6.606 -11.831 1.00 92.31 83 SER A C 1
ATOM 627 O O . SER A 1 83 ? -2.638 6.608 -13.054 1.00 92.31 83 SER A O 1
ATOM 629 N N . GLN A 1 84 ? -1.315 6.813 -11.248 1.00 93.88 84 GLN A N 1
ATOM 630 C CA . GLN A 1 84 ? -0.097 7.168 -11.985 1.00 93.88 84 GLN A CA 1
ATOM 631 C C . GLN A 1 84 ? 0.547 5.970 -12.697 1.00 93.88 84 GLN A C 1
ATOM 633 O O . GLN A 1 84 ? 0.950 6.095 -13.852 1.00 93.88 84 GLN A O 1
ATOM 638 N N . TYR A 1 85 ? 0.647 4.813 -12.031 1.00 88.62 85 TYR A N 1
ATOM 639 C CA . TYR A 1 85 ? 1.515 3.712 -12.482 1.00 88.62 85 TYR A CA 1
ATOM 640 C C . TYR A 1 85 ? 0.784 2.514 -13.106 1.00 88.62 85 TYR A C 1
ATOM 642 O O . TYR A 1 85 ? 1.453 1.569 -13.516 1.00 88.62 85 TYR A O 1
ATOM 650 N N . LYS A 1 86 ? -0.558 2.544 -13.205 1.00 86.94 86 LYS A N 1
ATOM 651 C CA . LYS A 1 86 ? -1.394 1.486 -13.826 1.00 86.94 86 LYS A CA 1
ATOM 652 C C . LYS A 1 86 ? -1.010 0.065 -13.377 1.00 86.94 86 LYS A C 1
ATOM 654 O O . LYS A 1 86 ? -0.786 -0.823 -14.193 1.00 86.94 86 LYS A O 1
ATOM 659 N N . LEU A 1 87 ? -0.883 -0.111 -12.067 1.00 88.00 87 LEU A N 1
ATOM 660 C CA . LEU A 1 87 ? -0.381 -1.335 -11.446 1.00 88.00 87 LEU A CA 1
ATOM 661 C C . LEU A 1 87 ? -1.391 -2.485 -11.596 1.00 88.00 87 LEU A C 1
ATOM 663 O O . LEU A 1 87 ? -2.578 -2.289 -11.342 1.00 88.00 87 LEU A O 1
ATOM 667 N N . ASP A 1 88 ? -0.912 -3.691 -11.918 1.00 88.94 88 ASP A N 1
ATOM 668 C CA . ASP A 1 88 ? -1.744 -4.903 -12.069 1.00 88.94 88 ASP A CA 1
ATOM 669 C C . ASP A 1 88 ? -2.443 -5.341 -10.765 1.00 88.94 88 ASP A C 1
ATOM 671 O O . ASP A 1 88 ? -3.324 -6.200 -10.770 1.00 88.94 88 ASP A O 1
ATOM 675 N N . GLN A 1 89 ? -2.015 -4.787 -9.628 1.00 90.44 89 GLN A N 1
ATOM 676 C CA . GLN A 1 89 ? -2.509 -5.076 -8.284 1.00 90.44 89 GLN A CA 1
ATOM 677 C C . GLN A 1 89 ? -2.515 -3.795 -7.433 1.00 90.44 89 GLN A C 1
ATOM 679 O O . GLN A 1 89 ? -1.763 -2.860 -7.734 1.00 90.44 89 GLN A O 1
ATOM 684 N N . PRO A 1 90 ? -3.302 -3.734 -6.340 1.00 92.88 90 PRO A N 1
ATOM 685 C CA . PRO A 1 90 ? -3.298 -2.588 -5.437 1.00 92.88 90 PRO A CA 1
ATOM 686 C C . PRO A 1 90 ? -1.882 -2.255 -4.914 1.00 92.88 90 PRO A C 1
ATOM 688 O O . PRO A 1 90 ? -1.164 -3.173 -4.500 1.00 92.88 90 PRO A O 1
ATOM 691 N N . PRO A 1 91 ? -1.475 -0.969 -4.869 1.00 93.81 91 PRO A N 1
ATOM 692 C CA . PRO A 1 91 ? -0.202 -0.534 -4.281 1.00 93.81 91 PRO A CA 1
ATOM 693 C C . PRO A 1 91 ? 0.071 -1.122 -2.892 1.00 93.81 91 PRO A C 1
ATOM 695 O O . PRO A 1 91 ? 1.199 -1.484 -2.569 1.00 93.81 91 PRO A O 1
ATOM 698 N N . GLU A 1 92 ? -0.972 -1.262 -2.078 1.00 94.38 92 GLU A N 1
ATOM 699 C CA . GLU A 1 92 ? -0.920 -1.818 -0.728 1.00 94.38 92 GLU A CA 1
ATOM 700 C C . GLU A 1 92 ? -0.549 -3.311 -0.717 1.00 94.38 92 GLU A C 1
ATOM 702 O O . GLU A 1 92 ? 0.150 -3.785 0.184 1.00 94.38 92 GLU A O 1
ATOM 707 N N . SER A 1 93 ? -0.966 -4.055 -1.746 1.00 91.56 93 SER A N 1
ATOM 708 C CA . SER A 1 93 ? -0.589 -5.457 -1.932 1.00 91.56 93 SER A CA 1
ATOM 709 C C . SER A 1 93 ? 0.871 -5.596 -2.351 1.00 91.56 93 SER A C 1
ATOM 711 O O . SER A 1 93 ? 1.569 -6.472 -1.840 1.00 91.56 93 SER A O 1
ATOM 713 N N . LEU A 1 94 ? 1.356 -4.689 -3.204 1.00 90.56 94 LEU A N 1
ATOM 714 C CA . LEU A 1 94 ? 2.749 -4.656 -3.656 1.00 90.56 94 LEU A CA 1
ATOM 715 C C . LEU A 1 94 ? 3.726 -4.202 -2.556 1.00 90.56 94 LEU A C 1
ATOM 717 O O . LEU A 1 94 ? 4.805 -4.774 -2.429 1.00 90.56 94 LEU A O 1
ATOM 721 N N . ALA A 1 95 ? 3.360 -3.201 -1.748 1.00 89.12 95 ALA A N 1
ATOM 722 C CA . ALA A 1 95 ? 4.226 -2.661 -0.694 1.00 89.12 95 ALA A CA 1
ATOM 723 C C . ALA A 1 95 ? 4.227 -3.505 0.600 1.00 89.12 95 ALA A C 1
ATOM 725 O O . ALA A 1 95 ? 5.223 -3.539 1.340 1.00 89.12 95 ALA A O 1
ATOM 726 N N . LEU A 1 96 ? 3.112 -4.190 0.886 1.00 84.69 96 LEU A N 1
ATOM 727 C CA . LEU A 1 96 ? 2.923 -4.935 2.129 1.00 84.69 96 LEU A CA 1
ATOM 728 C C . LEU A 1 96 ? 2.313 -6.327 1.934 1.00 84.69 96 LEU A C 1
ATOM 730 O O . LEU A 1 96 ? 2.969 -7.313 2.270 1.00 84.69 96 LEU A O 1
ATOM 734 N N . LEU A 1 97 ? 1.060 -6.430 1.475 1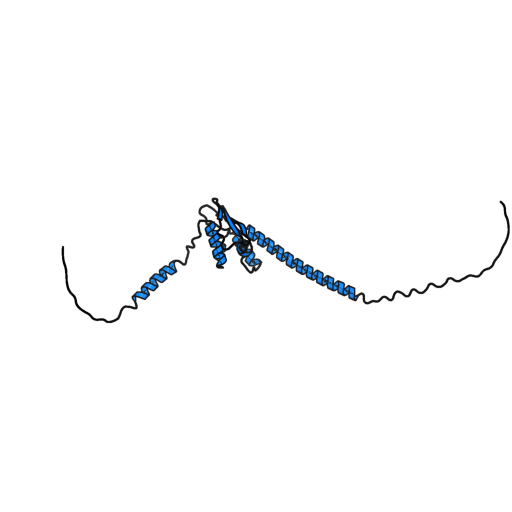.00 80.00 97 LEU A N 1
ATOM 735 C CA . LEU A 1 97 ? 0.243 -7.617 1.782 1.00 80.00 97 LEU A CA 1
ATOM 736 C C . LEU A 1 97 ? 0.724 -8.905 1.113 1.00 80.00 97 LEU A C 1
ATOM 738 O O . LEU A 1 97 ? 0.705 -9.945 1.765 1.00 80.00 97 LEU A O 1
ATOM 742 N N . ASN A 1 98 ? 1.240 -8.847 -0.118 1.00 83.12 98 ASN A N 1
ATOM 743 C CA . ASN A 1 98 ? 1.778 -10.025 -0.808 1.00 83.12 98 ASN A CA 1
ATOM 744 C C . ASN A 1 98 ? 3.039 -10.593 -0.137 1.00 83.12 98 ASN A C 1
ATOM 746 O O . ASN A 1 98 ? 3.438 -11.718 -0.427 1.00 83.12 98 ASN A O 1
ATOM 750 N N . ALA A 1 99 ? 3.691 -9.829 0.744 1.00 85.44 99 ALA A N 1
ATOM 751 C CA . ALA A 1 99 ? 4.795 -10.328 1.552 1.00 85.44 99 ALA A CA 1
ATOM 752 C C . ALA A 1 99 ? 4.319 -11.014 2.843 1.00 85.44 99 ALA A C 1
ATOM 754 O O . ALA A 1 99 ? 5.116 -11.714 3.464 1.00 85.44 99 ALA A O 1
ATOM 755 N N . LEU A 1 100 ? 3.067 -10.820 3.274 1.00 89.12 100 LEU A N 1
ATOM 756 C CA . LEU A 1 100 ? 2.551 -11.313 4.552 1.00 89.12 100 LEU A CA 1
ATOM 757 C C . LEU A 1 100 ? 1.965 -12.723 4.447 1.00 89.12 100 LEU A C 1
ATOM 759 O O . LEU A 1 100 ? 1.351 -13.092 3.453 1.00 89.12 100 LEU A O 1
ATOM 763 N N . ASP A 1 101 ? 2.117 -13.500 5.516 1.00 87.44 101 ASP A N 1
ATOM 764 C CA . ASP A 1 101 ? 1.507 -14.821 5.651 1.00 87.44 101 ASP A CA 1
ATOM 765 C C . ASP A 1 101 ? -0.024 -14.667 5.820 1.00 87.44 101 ASP A C 1
ATOM 767 O O . ASP A 1 101 ? -0.474 -14.064 6.808 1.00 87.44 101 ASP A O 1
ATOM 771 N N . PRO A 1 102 ? -0.850 -15.189 4.888 1.00 82.31 102 PRO A N 1
ATOM 772 C CA . PRO A 1 102 ? -2.305 -15.042 4.920 1.00 82.31 102 PRO A CA 1
ATOM 773 C C . PRO A 1 102 ? -2.970 -15.831 6.060 1.00 82.31 102 PRO A C 1
ATOM 775 O O . PRO A 1 102 ? -4.139 -15.590 6.348 1.00 82.31 102 PRO A O 1
ATOM 778 N N . THR A 1 103 ? -2.238 -16.724 6.733 1.00 85.31 103 THR A N 1
ATOM 779 C CA . THR A 1 103 ? -2.702 -17.507 7.891 1.00 85.31 103 THR A CA 1
ATOM 780 C C . THR A 1 103 ? -2.178 -16.989 9.234 1.00 85.31 103 THR A C 1
ATOM 782 O O . THR A 1 103 ? -2.743 -17.312 10.277 1.00 85.31 103 THR A O 1
ATOM 785 N N . ALA A 1 104 ? -1.131 -16.156 9.238 1.00 87.56 104 ALA A N 1
ATOM 786 C CA . ALA A 1 104 ? -0.545 -15.637 10.470 1.00 87.56 104 ALA A CA 1
ATOM 787 C C . ALA A 1 104 ? -1.440 -14.603 11.172 1.00 87.56 104 ALA A C 1
ATOM 789 O O . ALA A 1 104 ? -1.687 -13.511 10.651 1.00 87.56 104 ALA A O 1
ATOM 790 N N . ILE A 1 105 ? -1.845 -14.933 12.399 1.00 88.38 105 ILE A N 1
ATOM 791 C CA . ILE A 1 105 ? -2.553 -14.035 13.318 1.00 88.38 105 ILE A CA 1
ATOM 792 C C . ILE A 1 105 ? -1.597 -12.904 13.756 1.00 88.38 105 ILE A C 1
ATOM 794 O O . ILE A 1 105 ? -0.467 -13.195 14.162 1.00 88.38 105 ILE A O 1
ATOM 798 N N . PRO A 1 106 ? -2.002 -11.621 13.687 1.00 90.69 106 PRO A N 1
ATOM 799 C CA . PRO A 1 106 ? -1.193 -10.515 14.192 1.00 90.69 106 PRO A CA 1
ATOM 800 C C . PRO A 1 106 ? -1.108 -10.542 15.725 1.00 90.69 106 PRO A C 1
ATOM 802 O O . PRO A 1 106 ? -2.115 -10.674 16.414 1.00 90.69 106 PRO A O 1
ATOM 805 N N . THR A 1 107 ? 0.096 -10.371 16.267 1.00 91.25 107 THR A N 1
ATOM 806 C CA . THR A 1 107 ? 0.347 -10.284 17.714 1.00 91.25 107 THR A CA 1
ATOM 807 C C . THR A 1 107 ? 0.586 -8.830 18.106 1.00 91.25 107 THR A C 1
ATOM 809 O O . THR A 1 107 ? 1.446 -8.175 17.525 1.00 91.25 107 THR A O 1
ATOM 812 N N . VAL A 1 108 ? -0.143 -8.306 19.093 1.00 91.81 108 VAL A N 1
ATOM 813 C CA . VAL A 1 108 ? 0.094 -6.949 19.616 1.00 91.81 108 VAL A CA 1
ATOM 814 C C . VAL A 1 108 ? 1.414 -6.938 20.398 1.00 91.81 108 VAL A C 1
ATOM 816 O O . VAL A 1 108 ? 1.536 -7.653 21.388 1.00 91.81 108 VAL A O 1
ATOM 819 N N . MET A 1 109 ? 2.398 -6.142 19.967 1.00 91.12 109 MET A N 1
ATOM 820 C CA . MET A 1 109 ? 3.658 -5.941 20.705 1.00 91.12 109 MET A CA 1
ATOM 821 C C . MET A 1 109 ? 3.545 -4.809 21.727 1.00 91.12 109 MET A C 1
ATOM 823 O O . MET A 1 109 ? 4.041 -4.918 22.843 1.00 91.12 109 MET A O 1
ATOM 827 N N . GLN A 1 110 ? 2.915 -3.710 21.316 1.00 88.69 110 GLN A N 1
ATOM 828 C CA . GLN A 1 110 ? 2.793 -2.469 22.074 1.00 88.69 110 GLN A CA 1
ATOM 829 C C . GLN A 1 110 ? 1.443 -1.845 21.728 1.00 88.69 110 GLN A C 1
ATOM 831 O O . GLN A 1 110 ? 1.050 -1.833 20.560 1.00 88.69 110 GLN A O 1
ATOM 836 N N . SER A 1 111 ? 0.728 -1.352 22.736 1.00 87.69 111 SER A N 1
ATOM 837 C CA . SER A 1 111 ? -0.531 -0.630 22.569 1.00 87.69 111 SER A CA 1
ATOM 838 C C . SER A 1 111 ? -0.564 0.516 23.567 1.00 87.69 111 SER A C 1
ATOM 840 O O . SER A 1 111 ? -0.574 0.298 24.775 1.00 87.69 111 SER A O 1
ATOM 842 N N . GLU A 1 112 ? -0.584 1.726 23.036 1.00 89.31 112 GLU A N 1
ATOM 843 C CA . GLU A 1 112 ? -0.684 2.999 23.743 1.00 89.31 112 GLU A CA 1
ATOM 844 C C . GLU A 1 112 ? -2.017 3.669 23.380 1.00 89.31 112 GLU A C 1
ATOM 846 O O . GLU A 1 112 ? -2.79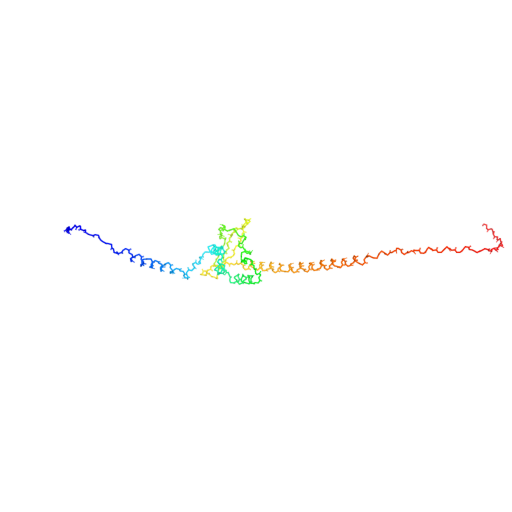1 3.155 22.566 1.00 89.31 112 GLU A O 1
ATOM 851 N N . ASP A 1 113 ? -2.303 4.838 23.953 1.00 85.94 113 ASP A N 1
ATOM 852 C CA . ASP A 1 113 ? -3.596 5.493 23.743 1.00 85.94 113 ASP A CA 1
ATOM 853 C C . ASP A 1 113 ? -3.843 5.974 22.306 1.00 85.94 113 ASP A C 1
ATOM 855 O O . ASP A 1 113 ? -5.003 6.111 21.922 1.00 85.94 113 ASP A O 1
ATOM 859 N N . THR A 1 114 ? -2.805 6.169 21.488 1.00 92.06 114 THR A N 1
ATOM 860 C CA . THR A 1 114 ? -2.920 6.623 20.084 1.00 92.06 114 THR A CA 1
ATOM 861 C C . THR A 1 114 ? -2.142 5.773 19.074 1.00 92.06 114 THR A C 1
ATOM 863 O O . THR A 1 114 ? -2.327 5.946 17.868 1.00 92.06 114 THR A O 1
ATOM 866 N N . LEU A 1 115 ? -1.308 4.834 19.530 1.00 93.75 115 LEU A N 1
ATOM 867 C CA . LEU A 1 115 ? -0.398 4.031 18.708 1.00 93.75 115 LEU A CA 1
ATOM 868 C C . LEU A 1 115 ? -0.485 2.555 19.111 1.00 93.75 115 LEU A C 1
ATOM 870 O O . LEU A 1 115 ? -0.444 2.229 20.293 1.00 93.75 115 LEU A O 1
ATOM 874 N N . ALA A 1 116 ? -0.542 1.652 18.138 1.00 94.88 116 ALA A N 1
ATOM 875 C CA . ALA A 1 116 ? -0.365 0.223 18.360 1.00 94.88 116 ALA A CA 1
ATOM 876 C C . ALA A 1 116 ? 0.598 -0.361 17.321 1.00 94.88 116 ALA A C 1
ATOM 878 O O . ALA A 1 116 ? 0.539 -0.026 16.136 1.00 94.88 116 ALA A O 1
ATOM 879 N N . LEU A 1 117 ? 1.483 -1.248 17.772 1.00 95.69 117 LEU A N 1
ATOM 880 C CA . LEU A 1 117 ? 2.429 -1.971 16.928 1.00 95.69 117 LEU A CA 1
ATOM 881 C C . LEU A 1 117 ? 2.052 -3.451 16.923 1.00 95.69 117 LEU A C 1
ATOM 883 O O . LEU A 1 117 ? 2.089 -4.120 17.960 1.00 95.69 117 LEU A O 1
ATOM 887 N N . LEU A 1 118 ? 1.685 -3.960 15.749 1.00 94.50 118 LEU A N 1
ATOM 888 C CA . LEU A 1 118 ? 1.356 -5.367 15.539 1.00 94.50 118 LEU A CA 1
ATOM 889 C C . LEU A 1 118 ? 2.533 -6.074 14.871 1.00 94.50 118 LEU A C 1
ATOM 891 O O . LEU A 1 118 ? 3.080 -5.578 13.893 1.00 94.50 118 LEU A O 1
ATOM 895 N N . GLN A 1 119 ? 2.887 -7.263 15.338 1.00 94.31 119 GLN A N 1
ATOM 896 C CA . GLN A 1 119 ? 3.823 -8.148 14.661 1.00 94.31 119 GLN A CA 1
ATOM 897 C C . GLN A 1 119 ? 3.059 -9.194 13.856 1.00 94.31 119 GLN A C 1
ATOM 899 O O . GLN A 1 119 ? 2.134 -9.831 14.358 1.00 94.31 119 GLN A O 1
ATOM 904 N N . THR A 1 120 ? 3.456 -9.402 12.607 1.00 93.31 120 THR A N 1
ATOM 905 C CA . THR A 1 120 ? 2.888 -10.432 11.732 1.00 93.31 120 THR A CA 1
ATOM 906 C C . THR A 1 120 ? 4.003 -11.138 10.962 1.00 93.31 120 THR A C 1
ATOM 908 O O . THR A 1 120 ? 5.096 -10.595 10.782 1.00 93.31 120 THR A O 1
ATOM 911 N N . ARG A 1 121 ? 3.761 -12.382 10.545 1.00 93.50 121 ARG A N 1
ATOM 912 C CA . ARG A 1 121 ? 4.742 -13.196 9.819 1.00 93.50 121 ARG A CA 1
ATOM 913 C C . ARG A 1 121 ? 4.672 -12.904 8.317 1.00 93.50 121 ARG A C 1
ATOM 915 O O . ARG A 1 121 ? 3.605 -12.614 7.779 1.00 93.50 121 ARG A O 1
ATOM 922 N N . THR A 1 122 ? 5.805 -13.000 7.631 1.00 91.62 122 THR A N 1
ATOM 923 C CA . THR A 1 122 ? 5.900 -12.956 6.167 1.00 91.62 122 THR A CA 1
ATOM 924 C C . THR A 1 122 ? 5.806 -14.354 5.553 1.00 91.62 122 THR A C 1
ATOM 926 O O . THR A 1 122 ? 6.131 -15.346 6.202 1.00 91.62 122 THR A O 1
ATOM 929 N N . LEU A 1 123 ? 5.480 -14.458 4.261 1.00 89.50 123 LEU A N 1
ATOM 930 C CA . LEU A 1 123 ? 5.570 -15.726 3.513 1.00 89.50 123 LEU A CA 1
ATOM 931 C C . LEU A 1 123 ? 6.980 -16.353 3.536 1.00 89.50 123 LEU A C 1
ATOM 933 O O . LEU A 1 123 ? 7.134 -17.540 3.269 1.00 89.50 123 LEU A O 1
ATOM 937 N N . LYS A 1 124 ? 8.016 -15.568 3.867 1.00 89.38 124 LYS A N 1
ATOM 938 C CA . LYS A 1 124 ? 9.409 -16.019 4.021 1.00 89.38 124 LYS A CA 1
ATOM 939 C C . LYS A 1 124 ? 9.774 -16.370 5.473 1.00 89.38 124 LYS A C 1
ATOM 941 O O . LYS A 1 124 ? 10.948 -16.544 5.778 1.00 89.38 124 LYS A O 1
ATOM 946 N N . GLY A 1 125 ? 8.797 -16.429 6.380 1.00 86.38 125 GLY A N 1
ATOM 947 C CA . GLY A 1 125 ? 8.980 -16.783 7.791 1.00 86.38 125 GLY A CA 1
ATOM 948 C C . GLY A 1 125 ? 9.552 -15.677 8.686 1.00 86.38 125 GLY A C 1
ATOM 949 O O . GLY A 1 125 ? 9.551 -15.840 9.905 1.00 86.38 125 GLY A O 1
ATOM 950 N N . SER A 1 126 ? 9.997 -14.546 8.126 1.00 90.19 126 SER A N 1
ATOM 951 C CA . SER A 1 126 ? 10.435 -13.389 8.916 1.00 90.19 126 SER A CA 1
ATOM 952 C C . SER A 1 126 ? 9.255 -12.690 9.598 1.00 90.19 126 SER A C 1
ATOM 954 O O . SER A 1 126 ? 8.097 -12.885 9.230 1.00 90.19 126 SER A O 1
ATOM 956 N N . LEU A 1 127 ? 9.545 -11.854 10.592 1.00 91.12 127 LEU A N 1
ATOM 957 C CA . LEU A 1 127 ? 8.551 -11.040 11.288 1.00 91.12 127 LEU A CA 1
ATOM 958 C C . LEU A 1 127 ? 8.605 -9.603 10.754 1.00 91.12 127 LEU A C 1
ATOM 960 O O . LEU A 1 127 ? 9.691 -9.057 10.558 1.00 91.12 127 LEU A O 1
ATOM 964 N N . ARG A 1 128 ? 7.440 -8.995 10.523 1.00 90.69 128 ARG A N 1
ATOM 965 C CA . ARG A 1 128 ? 7.283 -7.589 10.128 1.00 90.69 128 ARG A CA 1
ATOM 966 C C . ARG A 1 128 ? 6.400 -6.877 11.150 1.00 90.69 128 ARG A C 1
ATOM 968 O O . ARG A 1 128 ? 5.407 -7.444 11.607 1.00 90.69 128 ARG A O 1
ATOM 975 N N . VAL A 1 129 ? 6.777 -5.652 11.508 1.00 93.00 129 VAL A N 1
ATOM 976 C CA . VAL A 1 129 ? 5.964 -4.770 12.355 1.00 93.00 129 VAL A CA 1
ATOM 977 C C . VAL A 1 129 ? 5.033 -3.955 11.462 1.00 93.00 129 VAL A C 1
ATOM 979 O O . VAL A 1 129 ? 5.439 -3.496 10.398 1.00 93.00 129 VAL A O 1
ATOM 982 N N . ILE A 1 130 ? 3.788 -3.807 11.898 1.00 94.00 130 ILE A N 1
ATOM 983 C CA . ILE A 1 130 ? 2.716 -3.053 11.256 1.00 94.00 130 ILE A CA 1
ATOM 984 C C . ILE A 1 130 ? 2.296 -1.944 12.217 1.00 94.00 130 ILE A C 1
ATOM 986 O O . ILE A 1 130 ? 2.022 -2.211 13.391 1.00 94.00 130 ILE A O 1
ATOM 990 N N . ARG A 1 131 ? 2.233 -0.707 11.722 1.00 95.06 131 ARG A N 1
ATOM 991 C CA . ARG A 1 131 ? 1.849 0.460 12.514 1.00 95.06 131 ARG A CA 1
ATOM 992 C C . ARG A 1 131 ? 0.346 0.703 12.421 1.00 95.06 131 ARG A C 1
ATOM 994 O O . ARG A 1 131 ? -0.214 0.802 11.333 1.00 95.06 131 ARG A O 1
ATOM 1001 N N . MET A 1 132 ? -0.302 0.862 13.566 1.00 95.69 132 MET A N 1
ATOM 1002 C CA . MET A 1 132 ? -1.682 1.326 13.656 1.00 95.69 132 MET A CA 1
ATOM 1003 C C . MET A 1 132 ? -1.762 2.567 14.530 1.00 95.69 132 MET A C 1
ATOM 1005 O O . MET A 1 132 ? -1.068 2.674 15.538 1.00 95.69 132 MET A O 1
ATOM 1009 N N . VAL A 1 133 ? -2.613 3.509 14.143 1.00 95.62 133 VAL A N 1
ATOM 1010 C CA . VAL A 1 133 ? -2.792 4.787 14.835 1.00 95.62 133 VAL A CA 1
ATOM 1011 C C . VAL A 1 133 ? -4.271 5.096 15.018 1.00 95.62 133 VAL A C 1
ATOM 1013 O O . VAL A 1 133 ? -5.102 4.726 14.191 1.00 95.62 133 VAL A O 1
ATOM 1016 N N . ARG A 1 134 ? -4.607 5.813 16.085 1.00 94.00 134 ARG A N 1
ATOM 1017 C CA . ARG A 1 134 ? -5.913 6.456 16.270 1.00 94.00 134 ARG A CA 1
ATOM 1018 C C . ARG A 1 134 ? -5.700 7.867 16.803 1.00 94.00 134 ARG A C 1
ATOM 1020 O O . ARG A 1 134 ? -4.713 8.136 17.481 1.00 94.00 134 ARG A O 1
ATOM 1027 N N . LYS A 1 135 ? -6.612 8.778 16.467 1.00 90.81 135 LYS A N 1
ATOM 1028 C CA . LYS A 1 135 ? -6.500 10.203 16.825 1.00 90.81 135 LYS A CA 1
ATOM 1029 C C . LYS A 1 135 ? -6.557 10.432 18.341 1.00 90.81 135 LYS A C 1
ATOM 1031 O O . LYS A 1 135 ? -5.870 11.304 18.861 1.00 90.81 135 LYS A O 1
ATOM 1036 N N . ASP A 1 136 ? -7.400 9.660 19.011 1.00 91.00 136 ASP A N 1
ATOM 1037 C CA . ASP A 1 136 ? -7.748 9.760 20.423 1.00 91.00 136 ASP A CA 1
ATOM 1038 C C . ASP A 1 136 ? -8.350 8.422 20.888 1.00 91.00 136 ASP A C 1
ATOM 1040 O O . ASP A 1 136 ? -8.582 7.521 20.076 1.00 91.00 136 ASP A O 1
ATOM 1044 N N . ALA A 1 137 ? -8.619 8.282 22.188 1.00 84.56 137 ALA A N 1
ATOM 1045 C CA . ALA A 1 137 ? -9.081 7.024 22.771 1.00 84.56 137 ALA A CA 1
ATOM 1046 C C . ALA A 1 137 ? -10.478 6.558 22.300 1.00 84.56 137 ALA A C 1
ATOM 1048 O O . ALA A 1 137 ? -10.781 5.370 22.429 1.00 84.56 137 ALA A O 1
ATOM 1049 N N . GLY A 1 138 ? -11.312 7.460 21.764 1.00 82.81 138 GLY A N 1
ATOM 1050 C CA . GLY A 1 138 ? -12.635 7.150 21.210 1.00 82.81 138 GLY A CA 1
ATOM 1051 C C . GLY A 1 138 ? -12.641 6.916 19.694 1.00 82.81 138 GLY A C 1
ATOM 1052 O O . GLY A 1 138 ? -13.615 6.381 19.165 1.00 82.81 138 GLY A O 1
ATOM 1053 N N . ALA A 1 139 ? -11.571 7.290 18.989 1.00 88.12 139 ALA A N 1
ATOM 1054 C CA . ALA A 1 139 ? -11.448 7.110 17.548 1.00 88.12 139 ALA A CA 1
ATOM 1055 C C . ALA A 1 139 ? -11.179 5.648 17.143 1.00 88.12 139 ALA A C 1
ATOM 1057 O O . ALA A 1 139 ? -10.504 4.889 17.845 1.00 88.12 139 ALA A O 1
ATOM 1058 N N . SER A 1 140 ? -11.657 5.273 15.954 1.00 91.06 140 SER A N 1
ATOM 1059 C CA . SER A 1 140 ? -11.322 3.998 15.319 1.00 91.06 140 SER A CA 1
ATOM 1060 C C . SER A 1 140 ? -9.829 3.907 14.991 1.00 91.06 140 SER A C 1
ATOM 1062 O O . SER A 1 140 ? -9.193 4.890 14.598 1.00 91.06 140 SER A O 1
ATOM 1064 N N . TRP A 1 141 ? -9.270 2.703 15.122 1.00 94.62 141 TRP A N 1
ATOM 1065 C CA . TRP A 1 141 ? -7.922 2.417 14.640 1.00 94.62 141 TRP A CA 1
ATOM 1066 C C . TRP A 1 141 ? -7.861 2.515 13.116 1.00 94.62 141 TRP A C 1
ATOM 1068 O O . TRP A 1 141 ? -8.727 1.998 12.411 1.00 94.62 141 TRP A O 1
ATOM 1078 N N . LYS A 1 142 ? -6.790 3.132 12.623 1.00 95.44 142 LYS A N 1
ATOM 1079 C CA . LYS A 1 142 ? -6.405 3.188 11.217 1.00 95.44 142 LYS A CA 1
ATOM 1080 C C . LYS A 1 142 ? -5.037 2.541 11.032 1.00 95.44 142 LYS A C 1
ATOM 1082 O O . LYS A 1 142 ? -4.132 2.726 11.845 1.00 95.44 142 LYS A O 1
ATOM 1087 N N . LEU A 1 143 ? -4.890 1.778 9.959 1.00 95.50 143 LEU A N 1
ATOM 1088 C CA . LEU A 1 143 ? -3.627 1.207 9.511 1.00 95.50 143 LEU A CA 1
ATOM 1089 C C . LEU A 1 143 ? -2.783 2.295 8.837 1.00 95.50 143 LEU A C 1
ATOM 1091 O O . LEU A 1 143 ? -3.270 2.999 7.949 1.00 95.50 143 LEU A O 1
ATOM 1095 N N . ASP A 1 144 ? -1.521 2.413 9.239 1.00 95.56 144 ASP A N 1
ATOM 1096 C CA . ASP A 1 144 ? -0.565 3.325 8.624 1.00 95.56 144 ASP A CA 1
ATOM 1097 C C . ASP A 1 144 ? 0.461 2.555 7.782 1.00 95.56 144 ASP A C 1
ATOM 1099 O O . ASP A 1 144 ? 1.087 1.609 8.256 1.00 95.56 144 ASP A O 1
ATOM 1103 N N . MET A 1 145 ? 0.599 2.958 6.519 1.00 94.19 145 MET A N 1
ATOM 1104 C CA . MET A 1 145 ? 1.520 2.400 5.517 1.00 94.19 145 MET A CA 1
ATOM 1105 C C . MET A 1 145 ? 2.167 3.528 4.696 1.00 94.19 145 MET A C 1
ATOM 1107 O O . MET A 1 145 ? 2.556 3.334 3.542 1.00 94.19 145 MET A O 1
ATOM 1111 N N . ALA A 1 146 ? 2.222 4.749 5.239 1.00 95.25 146 ALA A N 1
ATOM 1112 C CA . ALA A 1 146 ? 2.708 5.904 4.495 1.00 95.25 146 ALA A CA 1
ATOM 1113 C C . ALA A 1 146 ? 4.184 5.733 4.089 1.00 95.25 146 ALA A C 1
ATOM 1115 O O . ALA A 1 146 ? 4.564 6.133 2.991 1.00 95.25 146 ALA A O 1
ATOM 1116 N N . GLU A 1 147 ? 5.006 5.103 4.932 1.00 93.75 147 GLU A N 1
ATOM 1117 C CA . GLU A 1 147 ? 6.413 4.799 4.636 1.00 93.75 147 GLU A CA 1
ATOM 1118 C C . GLU A 1 147 ? 6.549 3.695 3.578 1.00 93.75 147 GLU A C 1
ATOM 1120 O O . GLU A 1 147 ? 7.264 3.878 2.591 1.00 93.75 147 GLU A O 1
ATOM 1125 N N . GLU A 1 148 ? 5.788 2.603 3.701 1.00 93.88 148 GLU A N 1
ATOM 1126 C CA . GLU A 1 148 ? 5.664 1.560 2.680 1.00 93.88 148 GLU A CA 1
ATOM 1127 C C . GLU A 1 148 ? 5.328 2.123 1.298 1.00 93.88 148 GLU A C 1
ATOM 1129 O O . GLU A 1 148 ? 6.028 1.844 0.321 1.00 93.88 148 GLU A O 1
ATOM 1134 N N . LEU A 1 149 ? 4.276 2.935 1.209 1.00 95.56 149 LEU A N 1
ATOM 1135 C CA . LEU A 1 149 ? 3.795 3.483 -0.056 1.00 95.56 149 LEU A CA 1
ATOM 1136 C C . LEU A 1 149 ? 4.767 4.530 -0.623 1.00 95.56 149 LEU A C 1
ATOM 1138 O O . LEU A 1 149 ? 4.985 4.556 -1.835 1.00 95.56 149 LEU A O 1
ATOM 1142 N N . LYS A 1 150 ? 5.448 5.320 0.222 1.00 96.00 150 LYS A N 1
ATOM 1143 C CA . LYS A 1 150 ? 6.571 6.180 -0.205 1.00 96.00 150 LYS A CA 1
ATOM 1144 C C . LYS A 1 150 ? 7.737 5.356 -0.762 1.00 96.00 150 LYS A C 1
ATOM 1146 O O . LYS A 1 150 ? 8.299 5.734 -1.789 1.00 96.00 150 LYS A O 1
ATOM 1151 N N . SER A 1 151 ? 8.072 4.219 -0.145 1.00 94.31 151 SER A N 1
ATOM 1152 C CA . SER A 1 151 ? 9.139 3.331 -0.631 1.00 94.31 151 SER A CA 1
ATOM 1153 C C . SER A 1 151 ? 8.788 2.699 -1.987 1.00 94.31 151 SER A C 1
ATOM 1155 O O . SER A 1 151 ? 9.621 2.690 -2.896 1.00 94.31 151 SER A O 1
ATOM 1157 N N . LEU A 1 152 ? 7.528 2.282 -2.175 1.00 94.94 152 LEU A N 1
ATOM 1158 C CA . LEU A 1 152 ? 7.014 1.797 -3.457 1.00 94.94 152 LEU A CA 1
ATOM 1159 C C . LEU A 1 152 ? 7.033 2.906 -4.522 1.00 94.94 152 LEU A C 1
ATOM 1161 O O . LEU A 1 152 ? 7.466 2.656 -5.645 1.00 94.94 152 LEU A O 1
ATOM 1165 N N . LYS A 1 153 ? 6.645 4.142 -4.175 1.00 95.19 153 LYS A N 1
ATOM 1166 C CA . LYS A 1 153 ? 6.730 5.300 -5.081 1.00 95.19 153 LYS A CA 1
ATOM 1167 C C . LYS A 1 153 ? 8.165 5.552 -5.545 1.00 95.19 153 LYS A C 1
ATOM 1169 O O . LYS A 1 153 ? 8.401 5.690 -6.742 1.00 95.19 153 LYS A O 1
ATOM 1174 N N . ALA A 1 154 ? 9.128 5.552 -4.622 1.00 95.06 154 ALA A N 1
ATOM 1175 C CA . ALA A 1 154 ? 10.544 5.722 -4.947 1.00 95.06 154 ALA A CA 1
ATOM 1176 C C . ALA A 1 154 ? 11.072 4.597 -5.857 1.00 95.06 154 ALA A C 1
ATOM 1178 O O . ALA A 1 154 ? 11.763 4.874 -6.837 1.00 95.06 154 ALA A O 1
ATOM 1179 N N . PHE A 1 155 ? 10.693 3.341 -5.590 1.00 94.00 155 PHE A N 1
ATOM 1180 C CA . PHE A 1 155 ? 11.030 2.201 -6.446 1.00 94.00 155 PHE A CA 1
ATOM 1181 C C . PHE A 1 155 ? 10.435 2.324 -7.859 1.00 94.00 155 PHE A C 1
ATOM 1183 O O . PHE A 1 155 ? 11.135 2.084 -8.840 1.00 94.00 155 PHE A O 1
ATOM 1190 N N . LEU A 1 156 ? 9.169 2.736 -7.984 1.00 94.12 156 LEU A N 1
ATOM 1191 C CA . LEU A 1 156 ? 8.503 2.906 -9.279 1.00 94.12 156 LEU A CA 1
ATOM 1192 C C . LEU A 1 156 ? 9.110 4.058 -10.097 1.00 94.12 156 LEU A C 1
ATOM 1194 O O . LEU A 1 156 ? 9.336 3.894 -11.295 1.00 94.12 156 LEU A O 1
ATOM 1198 N N . VAL A 1 157 ? 9.461 5.183 -9.462 1.00 94.12 157 VAL A N 1
ATOM 1199 C CA . VAL A 1 157 ? 10.222 6.273 -10.106 1.00 94.12 157 VAL A CA 1
ATOM 1200 C C . VAL A 1 157 ? 11.591 5.778 -10.589 1.00 94.12 157 VAL A C 1
ATOM 1202 O O . VAL A 1 157 ? 11.960 6.020 -11.738 1.00 94.12 157 VAL A O 1
ATOM 1205 N N . ALA A 1 158 ? 12.327 5.041 -9.749 1.00 94.12 158 ALA A N 1
ATOM 1206 C CA . ALA A 1 158 ? 13.625 4.479 -10.119 1.00 94.12 158 ALA A CA 1
ATOM 1207 C C . ALA A 1 158 ? 13.515 3.466 -11.273 1.00 94.12 158 ALA A C 1
ATOM 1209 O O . ALA A 1 158 ? 14.358 3.470 -12.168 1.00 94.12 158 ALA A O 1
ATOM 1210 N N . ARG A 1 159 ? 12.456 2.644 -11.303 1.00 92.69 159 ARG A N 1
ATOM 1211 C CA . ARG A 1 159 ? 12.173 1.723 -12.413 1.00 92.69 159 ARG A CA 1
ATOM 1212 C C . ARG A 1 159 ? 11.974 2.472 -13.733 1.00 92.69 159 ARG A C 1
ATOM 1214 O O . ARG A 1 159 ? 12.612 2.105 -14.713 1.00 92.69 159 ARG A O 1
ATOM 1221 N N . VAL A 1 160 ? 11.143 3.518 -13.760 1.00 92.50 160 VAL A N 1
ATOM 1222 C CA . VAL A 1 160 ? 10.906 4.312 -14.983 1.00 92.50 160 VAL A CA 1
ATOM 1223 C C . VAL A 1 160 ? 12.204 4.965 -15.472 1.00 92.50 160 VAL A C 1
ATOM 1225 O O . VAL A 1 160 ? 12.504 4.919 -16.663 1.00 92.50 160 VAL A O 1
ATOM 1228 N N . ALA A 1 161 ? 13.028 5.496 -14.562 1.00 93.44 161 ALA A N 1
ATOM 1229 C CA . ALA A 1 161 ? 14.339 6.041 -14.917 1.00 93.44 161 ALA A CA 1
ATOM 1230 C C . ALA A 1 161 ? 15.285 4.974 -15.510 1.00 93.44 161 ALA A C 1
ATOM 1232 O O . ALA A 1 161 ? 15.976 5.246 -16.491 1.00 93.44 161 ALA A O 1
ATOM 1233 N N . LEU A 1 162 ? 15.291 3.751 -14.966 1.00 93.88 162 LEU A N 1
ATOM 1234 C CA . LEU A 1 162 ? 16.080 2.631 -15.495 1.00 93.88 162 LEU A CA 1
ATOM 1235 C C . LEU A 1 162 ? 15.577 2.137 -16.859 1.00 93.88 162 LEU A C 1
ATOM 1237 O O . LEU A 1 162 ? 16.391 1.761 -17.700 1.00 93.88 162 LEU A O 1
ATOM 1241 N N . GLU A 1 163 ? 14.265 2.156 -17.103 1.00 93.31 163 GLU A N 1
ATOM 1242 C CA . GLU A 1 163 ? 13.684 1.841 -18.414 1.00 93.31 163 GLU A CA 1
ATOM 1243 C C . GLU A 1 163 ? 14.115 2.889 -19.460 1.00 93.31 163 GLU A C 1
ATOM 1245 O O . GLU A 1 163 ? 14.660 2.514 -20.496 1.00 93.31 163 GLU A O 1
ATOM 1250 N N . MET A 1 164 ? 14.052 4.188 -19.138 1.00 93.81 164 MET A N 1
ATOM 1251 C CA . MET A 1 164 ? 14.584 5.253 -20.007 1.00 93.81 164 MET A CA 1
ATOM 1252 C C . MET A 1 164 ? 16.095 5.118 -20.278 1.00 93.81 164 MET A C 1
ATOM 1254 O O . MET A 1 164 ? 16.535 5.280 -21.416 1.00 93.81 164 MET A O 1
ATOM 1258 N N . MET A 1 165 ? 16.905 4.802 -19.258 1.00 93.00 165 MET A N 1
ATOM 1259 C CA . MET A 1 165 ? 18.353 4.589 -19.422 1.00 93.00 165 MET A CA 1
ATOM 1260 C C . MET A 1 165 ? 18.670 3.366 -20.291 1.00 93.00 165 MET A C 1
ATOM 1262 O O . MET A 1 165 ? 19.624 3.390 -21.068 1.00 93.00 165 MET A O 1
ATOM 1266 N N . LYS A 1 166 ? 17.877 2.295 -20.176 1.00 94.12 166 LYS A N 1
ATOM 1267 C CA . LYS A 1 166 ? 18.000 1.088 -21.002 1.00 94.12 166 LYS A CA 1
ATOM 1268 C C . LYS A 1 166 ? 17.695 1.391 -22.470 1.00 94.12 166 LYS A C 1
ATOM 1270 O O . LYS A 1 166 ? 18.435 0.927 -23.336 1.00 94.12 166 LYS A O 1
ATOM 1275 N N . ASP A 1 167 ? 16.649 2.164 -22.745 1.00 94.06 167 ASP A N 1
ATOM 1276 C CA . ASP A 1 167 ? 16.264 2.507 -24.115 1.00 94.06 167 ASP A CA 1
ATOM 1277 C C . ASP A 1 167 ? 17.324 3.415 -24.767 1.00 94.06 167 ASP A C 1
ATOM 1279 O O . ASP A 1 167 ? 17.810 3.100 -25.854 1.00 94.06 167 ASP A O 1
ATOM 1283 N N . GLN A 1 168 ? 17.820 4.431 -24.045 1.00 93.19 168 GLN A N 1
ATOM 1284 C CA . GLN A 1 168 ? 18.976 5.239 -24.469 1.00 93.19 168 GLN A CA 1
ATOM 1285 C C . GLN A 1 168 ? 20.227 4.381 -24.725 1.00 93.19 168 GLN A C 1
ATOM 1287 O O . GLN A 1 168 ? 20.898 4.540 -25.744 1.00 93.19 168 GLN A O 1
ATOM 1292 N N . ALA A 1 169 ? 20.549 3.432 -23.838 1.00 92.31 169 ALA A N 1
ATOM 1293 C CA . ALA A 1 169 ? 21.669 2.511 -24.045 1.00 92.31 169 ALA A CA 1
ATOM 1294 C C . ALA A 1 169 ? 21.475 1.623 -25.291 1.00 92.31 169 ALA A C 1
ATOM 1296 O O . ALA A 1 169 ? 22.450 1.307 -25.977 1.00 92.31 169 ALA A O 1
ATOM 1297 N N . GLY A 1 170 ? 20.230 1.264 -25.622 1.00 93.00 170 GLY A N 1
ATOM 1298 C CA . GLY A 1 170 ? 19.861 0.594 -26.868 1.00 93.00 170 GLY A CA 1
ATOM 1299 C C . GLY A 1 170 ? 20.120 1.457 -28.106 1.00 93.00 170 GLY A C 1
ATOM 1300 O O . GLY A 1 170 ? 20.745 0.985 -29.057 1.00 93.00 170 GLY A O 1
ATOM 1301 N N . GLU A 1 171 ? 19.716 2.730 -28.080 1.00 93.44 171 GLU A N 1
ATOM 1302 C CA . GLU A 1 171 ? 19.981 3.701 -29.153 1.00 93.44 171 GLU A CA 1
ATOM 1303 C C . GLU A 1 171 ? 21.485 3.938 -29.358 1.00 93.44 171 GLU A C 1
ATOM 1305 O O . GLU A 1 171 ? 21.969 3.905 -30.495 1.00 93.44 171 GLU A O 1
ATOM 1310 N N . TYR A 1 172 ? 22.256 4.092 -28.275 1.00 91.75 172 TYR A N 1
ATOM 1311 C CA . TYR A 1 172 ? 23.716 4.202 -28.343 1.00 91.75 172 TYR A CA 1
ATOM 1312 C C . TYR A 1 172 ? 24.366 2.925 -28.892 1.00 91.75 172 TYR A C 1
ATOM 1314 O O . TYR A 1 172 ? 25.249 3.015 -29.745 1.00 91.75 172 TYR A O 1
ATOM 1322 N N . ALA A 1 173 ? 23.920 1.735 -28.476 1.00 92.94 173 ALA A N 1
ATOM 1323 C CA . ALA A 1 173 ? 24.444 0.466 -28.986 1.00 92.94 173 ALA A CA 1
ATOM 1324 C C . ALA A 1 173 ? 24.126 0.257 -30.480 1.00 92.94 173 ALA A C 1
ATOM 1326 O O . ALA A 1 173 ? 24.989 -0.190 -31.242 1.00 92.94 173 ALA A O 1
ATOM 1327 N N . ALA A 1 174 ? 22.918 0.623 -30.922 1.00 92.06 174 ALA A N 1
ATOM 1328 C CA . ALA A 1 174 ? 22.525 0.591 -32.329 1.00 92.06 174 ALA A CA 1
ATOM 1329 C C . ALA A 1 174 ? 23.344 1.587 -33.171 1.00 92.06 174 ALA A C 1
ATOM 1331 O O . ALA A 1 174 ? 23.874 1.218 -34.221 1.00 92.06 174 ALA A O 1
ATOM 1332 N N . SER A 1 175 ? 23.519 2.814 -32.674 1.00 92.06 175 SER A N 1
ATOM 1333 C CA . SER A 1 175 ? 24.316 3.866 -33.318 1.00 92.06 175 SER A CA 1
ATOM 1334 C C . SER A 1 175 ? 25.794 3.481 -33.422 1.00 92.06 175 SER A C 1
ATOM 1336 O O . SER A 1 175 ? 26.396 3.605 -34.487 1.00 92.06 175 SER A O 1
ATOM 1338 N N . TRP A 1 176 ? 26.371 2.930 -32.350 1.00 90.69 176 TRP A N 1
ATOM 1339 C CA . TRP A 1 176 ? 27.746 2.428 -32.331 1.00 90.69 176 TRP A CA 1
ATOM 1340 C C . TRP A 1 176 ? 27.950 1.264 -33.306 1.00 90.69 176 TRP A C 1
ATOM 1342 O O . TRP A 1 176 ? 28.951 1.221 -34.024 1.00 90.69 176 TRP A O 1
ATOM 1352 N N . LYS A 1 177 ? 26.982 0.341 -33.394 1.00 92.31 177 LYS A N 1
ATOM 1353 C CA . LYS A 1 177 ? 27.008 -0.736 -34.390 1.00 92.31 177 LYS A CA 1
ATOM 1354 C C . LYS A 1 177 ? 26.961 -0.177 -35.814 1.00 92.31 177 LYS A C 1
ATOM 1356 O O . LYS A 1 177 ? 27.790 -0.571 -36.629 1.00 92.31 177 LYS A O 1
ATOM 1361 N N . ALA A 1 178 ? 26.055 0.760 -36.101 1.00 90.56 178 ALA A N 1
ATOM 1362 C CA . ALA A 1 178 ? 25.944 1.390 -37.415 1.00 90.56 178 ALA A CA 1
ATOM 1363 C C . ALA A 1 178 ? 27.232 2.134 -37.816 1.00 90.56 178 ALA A C 1
ATOM 1365 O O . ALA A 1 178 ? 27.692 1.984 -38.947 1.00 90.56 178 ALA A O 1
ATOM 1366 N N . PHE A 1 179 ? 27.855 2.860 -36.883 1.00 90.38 179 PHE A N 1
ATOM 1367 C CA . PHE A 1 179 ? 29.144 3.527 -37.077 1.00 90.38 179 PHE A CA 1
ATOM 1368 C C . PHE A 1 179 ? 30.287 2.531 -37.340 1.00 90.38 179 PHE A C 1
ATOM 1370 O O . PHE A 1 179 ? 31.037 2.679 -38.302 1.00 90.38 179 PHE A O 1
ATOM 1377 N N . ASN A 1 180 ? 30.387 1.455 -36.554 1.00 91.75 180 ASN A N 1
ATOM 1378 C CA . ASN A 1 180 ? 31.378 0.395 -36.765 1.00 91.75 180 ASN A CA 1
ATOM 1379 C C . ASN A 1 180 ? 31.172 -0.324 -38.117 1.00 91.75 180 ASN A C 1
ATOM 1381 O O . ASN A 1 180 ? 32.127 -0.607 -38.840 1.00 91.75 180 ASN A O 1
ATOM 1385 N N . ASP A 1 181 ? 29.922 -0.568 -38.513 1.00 90.88 181 ASP A N 1
ATOM 1386 C CA . ASP A 1 181 ? 29.586 -1.154 -39.813 1.00 90.88 181 ASP A CA 1
ATOM 1387 C C . ASP A 1 181 ? 29.789 -0.169 -40.987 1.00 90.88 181 ASP A C 1
ATOM 1389 O O . ASP A 1 181 ? 29.955 -0.614 -42.122 1.00 90.88 181 ASP A O 1
ATOM 1393 N N . GLN A 1 182 ? 29.849 1.148 -40.744 1.00 85.25 182 GLN A N 1
ATOM 1394 C CA . GLN A 1 182 ? 30.349 2.140 -41.708 1.00 85.25 182 GLN A CA 1
ATOM 1395 C C . GLN A 1 182 ? 31.882 2.122 -41.797 1.00 85.25 182 GLN A C 1
ATOM 1397 O O . GLN A 1 182 ? 32.409 2.060 -42.904 1.00 85.25 182 GLN A O 1
ATOM 1402 N N . LEU A 1 183 ? 32.607 2.085 -40.672 1.00 86.06 183 LEU A N 1
ATOM 1403 C CA . LEU A 1 183 ? 34.075 1.981 -40.663 1.00 86.06 183 LEU A CA 1
ATOM 1404 C C . LEU A 1 183 ? 34.572 0.741 -41.426 1.00 86.06 183 LEU A C 1
ATOM 1406 O O . LEU A 1 183 ? 35.490 0.838 -42.237 1.00 86.06 183 LEU A O 1
ATOM 1410 N N . LYS A 1 184 ? 33.912 -0.413 -41.262 1.00 84.19 184 LYS A N 1
ATOM 1411 C CA . LYS A 1 184 ? 34.205 -1.626 -42.053 1.00 84.19 184 LYS A CA 1
ATOM 1412 C C . LYS A 1 184 ? 34.010 -1.413 -43.560 1.00 84.19 184 LYS A C 1
ATOM 1414 O O . LYS A 1 184 ? 34.805 -1.917 -44.346 1.00 84.19 184 LYS A O 1
ATOM 1419 N N . LYS A 1 185 ? 32.989 -0.647 -43.966 1.00 80.31 185 LYS A N 1
ATOM 1420 C CA . LYS A 1 185 ? 32.707 -0.297 -45.375 1.00 80.31 185 LYS A CA 1
ATOM 1421 C C . LYS A 1 185 ? 33.661 0.751 -45.957 1.00 80.31 185 LYS A C 1
ATOM 1423 O O . LYS A 1 185 ? 33.658 0.931 -47.168 1.00 80.31 185 LYS A O 1
ATOM 1428 N N . ILE A 1 186 ? 34.471 1.411 -45.128 1.00 72.19 186 ILE A N 1
ATOM 1429 C CA . ILE A 1 186 ? 35.544 2.326 -45.557 1.00 72.19 186 ILE A CA 1
ATOM 1430 C C . ILE A 1 186 ? 36.870 1.565 -45.776 1.00 72.19 186 ILE A C 1
ATOM 1432 O O . ILE A 1 186 ? 37.718 2.020 -46.536 1.00 72.19 186 ILE A O 1
ATOM 1436 N N . ASN A 1 187 ? 37.003 0.351 -45.225 1.00 60.38 187 ASN A N 1
ATOM 1437 C CA . ASN A 1 187 ? 38.174 -0.519 -45.389 1.00 60.38 187 ASN A CA 1
ATOM 1438 C C . ASN A 1 187 ? 38.171 -1.548 -46.563 1.00 60.38 187 ASN A C 1
ATOM 1440 O O . ASN A 1 187 ? 38.988 -2.466 -46.508 1.00 60.38 187 ASN A O 1
ATOM 1444 N N . PRO A 1 188 ? 37.371 -1.447 -47.652 1.00 53.09 188 PRO A N 1
ATOM 1445 C CA . PRO A 1 188 ? 37.602 -2.196 -48.889 1.00 53.09 188 PRO A CA 1
ATOM 1446 C C . PRO A 1 188 ? 38.426 -1.380 -49.906 1.00 53.09 188 PRO A C 1
ATOM 1448 O O . PRO A 1 188 ? 38.129 -1.380 -51.099 1.00 53.09 188 PRO A O 1
ATOM 1451 N N . ILE A 1 189 ? 39.470 -0.686 -49.443 1.00 49.31 189 ILE A N 1
ATOM 1452 C CA . ILE A 1 189 ? 40.597 -0.301 -50.297 1.00 49.31 189 ILE A CA 1
ATOM 1453 C C . ILE A 1 189 ? 41.794 -1.118 -49.826 1.00 49.31 189 ILE A C 1
ATOM 1455 O O . ILE A 1 189 ? 42.448 -0.791 -48.834 1.00 49.31 189 ILE A O 1
ATOM 1459 N N . GLU A 1 190 ? 42.077 -2.191 -50.562 1.00 50.72 190 GLU A N 1
ATOM 1460 C CA . GLU A 1 190 ? 43.403 -2.793 -50.571 1.00 50.72 190 GLU A CA 1
ATOM 1461 C C . GLU A 1 190 ? 44.355 -1.764 -51.185 1.00 50.72 190 GLU A C 1
ATOM 1463 O O . GLU A 1 190 ? 44.503 -1.653 -52.402 1.00 50.72 190 GLU A O 1
ATOM 1468 N N . THR A 1 191 ? 44.956 -0.940 -50.328 1.00 46.34 191 THR A N 1
ATOM 1469 C CA . THR A 1 191 ? 46.063 -0.078 -50.728 1.00 46.34 191 THR A CA 1
ATOM 1470 C C . THR A 1 191 ? 47.210 -1.001 -51.123 1.00 46.34 191 THR A C 1
ATOM 1472 O O . THR A 1 191 ? 47.902 -1.506 -50.236 1.00 46.34 191 THR A O 1
ATOM 1475 N N . GLU A 1 192 ? 47.408 -1.228 -52.432 1.00 41.19 192 GLU A N 1
ATOM 1476 C CA . GLU A 1 192 ? 48.648 -1.828 -52.945 1.00 41.19 192 GLU A CA 1
ATOM 1477 C C . GLU A 1 192 ? 49.810 -1.150 -52.202 1.00 41.19 192 GLU A C 1
ATOM 1479 O O . GLU A 1 192 ? 49.889 0.087 -52.228 1.00 41.19 192 GLU A O 1
ATOM 1484 N N . PRO A 1 193 ? 50.703 -1.900 -51.525 1.00 45.62 193 PRO A N 1
ATOM 1485 C CA . PRO A 1 193 ? 51.833 -1.283 -50.851 1.00 45.62 193 PRO A CA 1
ATOM 1486 C C . PRO A 1 193 ? 52.604 -0.482 -51.905 1.00 45.62 193 PRO A C 1
ATOM 1488 O O . PRO A 1 193 ? 52.944 -1.048 -52.952 1.00 45.62 193 PRO A O 1
ATOM 1491 N N . PRO A 1 194 ? 52.833 0.830 -51.691 1.00 41.81 194 PRO A N 1
ATOM 1492 C CA . PRO A 1 194 ? 53.330 1.705 -52.740 1.00 41.81 194 PRO A CA 1
ATOM 1493 C C . PRO A 1 194 ? 54.637 1.130 -53.267 1.00 41.81 194 PRO A C 1
ATOM 1495 O O . PRO A 1 194 ? 55.593 0.966 -52.505 1.00 41.81 194 PRO A O 1
ATOM 1498 N N . LYS A 1 195 ? 54.653 0.780 -54.560 1.00 43.69 195 LYS A N 1
ATOM 1499 C CA . LYS A 1 195 ? 55.796 0.140 -55.217 1.00 43.69 195 LYS A CA 1
ATOM 1500 C C . LYS A 1 195 ? 56.999 1.072 -55.110 1.00 43.69 195 LYS A C 1
ATOM 1502 O O . LYS A 1 195 ? 57.150 1.994 -55.909 1.00 43.69 195 LYS A O 1
ATOM 1507 N N . LEU A 1 196 ? 57.823 0.827 -54.089 1.00 39.22 196 LEU A N 1
ATOM 1508 C CA . LEU A 1 196 ? 59.058 1.540 -53.795 1.00 39.22 196 LEU A CA 1
ATOM 1509 C C . LEU A 1 196 ? 59.948 1.463 -55.032 1.00 39.22 196 LEU A C 1
ATOM 1511 O O . LEU A 1 196 ? 60.575 0.439 -55.307 1.00 39.22 196 LEU A O 1
ATOM 1515 N N . SER A 1 197 ? 59.960 2.550 -55.799 1.00 41.91 197 SER A N 1
ATOM 1516 C CA . SER A 1 197 ? 60.809 2.699 -56.968 1.00 41.91 197 SER A CA 1
ATOM 1517 C C . SER A 1 197 ? 62.256 2.572 -56.508 1.00 41.91 197 SER A C 1
ATOM 1519 O O . SER A 1 197 ? 62.748 3.385 -55.724 1.00 41.91 197 SER A O 1
ATOM 1521 N N . ALA A 1 198 ? 62.914 1.493 -56.938 1.00 48.56 198 ALA A N 1
ATOM 1522 C CA . ALA A 1 198 ? 64.224 1.127 -56.420 1.00 48.56 198 ALA A CA 1
ATOM 1523 C C . ALA A 1 198 ? 65.212 2.304 -56.560 1.00 48.56 198 ALA A C 1
ATOM 1525 O O . ALA A 1 198 ? 65.255 2.940 -57.621 1.00 48.56 198 ALA A O 1
ATOM 1526 N N . PRO A 1 199 ? 66.001 2.619 -55.514 1.00 39.06 199 PRO A N 1
ATOM 1527 C CA . PRO A 1 199 ? 66.904 3.759 -55.549 1.00 39.06 199 PRO A CA 1
ATOM 1528 C C . PRO A 1 199 ? 67.915 3.600 -56.688 1.00 39.06 199 PRO A C 1
ATOM 1530 O O . PRO A 1 199 ? 68.567 2.563 -56.820 1.00 39.06 199 PRO A O 1
ATOM 1533 N N . LYS A 1 200 ? 68.051 4.643 -57.519 1.00 43.19 200 LYS A N 1
ATOM 1534 C CA . LYS A 1 200 ? 69.036 4.671 -58.609 1.00 43.19 200 LYS A CA 1
ATOM 1535 C C . LYS A 1 200 ? 70.448 4.418 -58.052 1.00 43.19 200 LYS A C 1
ATOM 1537 O O . LYS A 1 200 ? 70.819 5.064 -57.069 1.00 43.19 200 LYS A O 1
ATOM 1542 N N . PRO A 1 201 ? 71.259 3.549 -58.684 1.00 46.59 201 PRO A N 1
ATOM 1543 C CA . PRO A 1 201 ? 72.635 3.332 -58.257 1.00 46.59 201 PRO A CA 1
ATOM 1544 C C . PRO A 1 201 ? 73.479 4.608 -58.450 1.00 46.59 201 PRO A C 1
ATOM 1546 O O . PRO A 1 201 ? 73.260 5.349 -59.415 1.00 46.59 201 PRO A O 1
ATOM 1549 N N . PRO A 1 202 ? 74.453 4.884 -57.562 1.00 40.47 202 PRO A N 1
ATOM 1550 C CA . PRO A 1 202 ? 75.288 6.078 -57.651 1.00 40.47 202 PRO A CA 1
ATOM 1551 C C . PRO A 1 202 ? 76.291 5.994 -58.823 1.00 40.47 202 PRO A C 1
ATOM 1553 O O . PRO A 1 202 ? 76.871 4.931 -59.058 1.00 40.47 202 PRO A O 1
ATOM 1556 N N . PRO A 1 203 ? 76.556 7.100 -59.546 1.00 38.94 203 PRO A N 1
ATOM 1557 C CA . PRO A 1 203 ? 77.471 7.108 -60.689 1.00 38.94 203 PRO A CA 1
ATOM 1558 C C . PRO A 1 203 ? 78.944 6.984 -60.261 1.00 38.94 203 PRO A C 1
ATOM 1560 O O . PRO A 1 203 ? 79.446 7.739 -59.427 1.00 38.94 203 PRO A O 1
ATOM 1563 N N . SER A 1 204 ? 79.671 6.042 -60.865 1.00 41.50 204 SER A N 1
ATOM 1564 C CA . SER A 1 204 ? 81.000 5.622 -60.411 1.00 41.50 204 SER A CA 1
ATOM 1565 C C . SER A 1 204 ? 82.177 6.216 -61.210 1.00 41.50 204 SER A C 1
ATOM 1567 O O . SER A 1 204 ? 82.778 5.524 -62.030 1.00 41.50 204 SER A O 1
ATOM 1569 N N . LYS A 1 205 ? 82.598 7.436 -60.831 1.00 44.09 205 LYS A N 1
ATOM 1570 C CA . LYS A 1 205 ? 83.915 8.069 -61.127 1.00 44.09 205 LYS A CA 1
ATOM 1571 C C . LYS A 1 205 ? 84.187 8.453 -62.602 1.00 44.09 205 LYS A C 1
ATOM 1573 O O . LYS A 1 205 ? 83.532 7.975 -63.521 1.00 44.09 205 LYS A 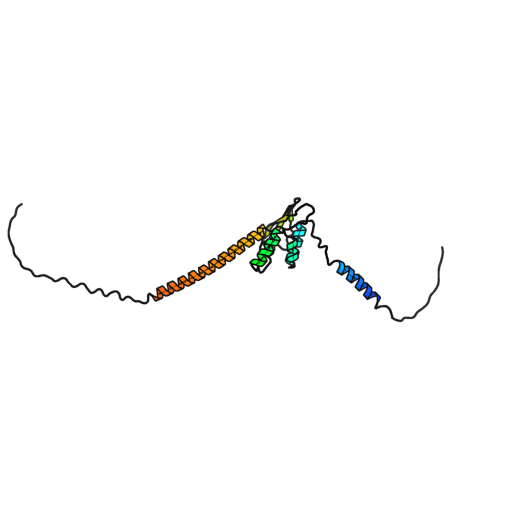O 1
ATOM 1578 N N . PRO A 1 206 ? 85.155 9.365 -62.828 1.00 42.28 206 PRO A N 1
ATOM 1579 C CA . PRO A 1 206 ? 86.476 8.906 -63.294 1.00 42.28 206 PRO A CA 1
ATOM 1580 C C . PRO A 1 206 ? 87.661 9.472 -62.473 1.00 42.28 206 PRO A C 1
ATOM 1582 O O . PRO A 1 206 ? 87.474 10.179 -61.488 1.00 42.28 206 PRO A O 1
ATOM 1585 N N . VAL A 1 207 ? 88.901 9.114 -62.846 1.00 44.25 207 VAL A N 1
ATOM 1586 C CA . VAL A 1 207 ? 90.140 9.371 -62.073 1.00 44.25 207 VAL A CA 1
ATOM 1587 C C . VAL A 1 207 ? 91.251 9.989 -62.935 1.00 44.25 207 VAL A C 1
ATOM 1589 O O . VAL A 1 207 ? 91.532 9.476 -64.016 1.00 44.25 207 VAL A O 1
ATOM 1592 N N . LYS A 1 208 ? 91.969 10.991 -62.398 1.00 36.09 208 LYS A N 1
ATOM 1593 C CA . LYS A 1 208 ? 93.385 11.349 -62.685 1.00 36.09 208 LYS A CA 1
ATOM 1594 C C . LYS A 1 208 ? 93.891 12.222 -61.516 1.00 36.09 208 LYS A C 1
ATOM 1596 O O . LYS A 1 208 ? 93.287 13.241 -61.230 1.00 36.09 208 LYS A O 1
ATOM 1601 N N . LYS A 1 209 ? 94.785 11.739 -60.641 1.00 39.97 209 LYS A N 1
ATOM 1602 C CA . LYS A 1 209 ? 96.256 11.574 -60.773 1.00 39.97 209 LYS A CA 1
ATOM 1603 C C . LYS A 1 209 ? 97.050 12.894 -60.769 1.00 39.97 209 LYS A C 1
ATOM 1605 O O . LYS A 1 209 ? 97.220 13.477 -61.830 1.00 39.97 209 LYS A O 1
ATOM 1610 N N . GLN A 1 210 ? 97.709 13.196 -59.642 1.00 35.66 210 GLN A N 1
ATOM 1611 C CA . GLN A 1 210 ? 99.155 13.494 -59.591 1.00 35.66 210 GLN A CA 1
ATOM 1612 C C . GLN A 1 210 ? 99.739 13.310 -58.163 1.00 35.66 210 GLN A C 1
ATOM 1614 O O . GLN A 1 210 ? 99.005 13.245 -57.183 1.00 35.66 210 GLN A O 1
ATOM 1619 N N . LYS A 1 211 ? 101.064 13.122 -58.096 1.00 38.38 211 LYS A N 1
ATOM 1620 C CA . LYS A 1 211 ? 101.988 12.926 -56.942 1.00 38.38 211 LYS A CA 1
ATOM 1621 C C . LYS A 1 211 ? 103.240 13.805 -57.234 1.00 38.38 211 LYS A C 1
ATOM 1623 O O . LYS A 1 211 ? 103.308 14.270 -58.375 1.00 38.38 211 LYS A O 1
ATOM 1628 N N . PRO A 1 212 ? 104.281 13.956 -56.369 1.00 46.53 212 PRO A N 1
ATOM 1629 C CA . PRO A 1 212 ? 104.591 13.312 -55.075 1.00 46.53 212 PRO A CA 1
ATOM 1630 C C . PRO A 1 212 ? 104.605 14.376 -53.923 1.00 46.53 212 PRO A C 1
ATOM 1632 O O . PRO A 1 212 ? 103.591 15.052 -53.842 1.00 46.53 212 PRO A O 1
ATOM 1635 N N . LYS A 1 213 ? 105.565 14.621 -52.995 1.00 34.88 213 LYS A N 1
ATOM 1636 C CA . LYS A 1 213 ? 106.907 14.071 -52.656 1.00 34.88 213 LYS A CA 1
ATOM 1637 C C . LYS A 1 213 ? 107.383 14.529 -51.248 1.00 34.88 213 LYS A C 1
ATOM 1639 O O . LYS A 1 213 ? 107.449 15.733 -51.051 1.00 34.88 213 LYS A O 1
ATOM 1644 N N . LYS A 1 214 ? 107.883 13.599 -50.400 1.00 34.41 214 LYS A N 1
ATOM 1645 C CA . LYS A 1 214 ? 108.747 13.841 -49.197 1.00 34.41 214 LYS A CA 1
ATOM 1646 C C . LYS A 1 214 ? 108.127 14.698 -48.060 1.00 34.41 214 LYS A C 1
ATOM 1648 O O . LYS A 1 214 ? 107.073 15.279 -48.266 1.00 34.41 214 LYS A O 1
ATOM 1653 N N . ASP A 1 215 ? 108.657 14.790 -46.833 1.00 37.06 215 ASP A N 1
ATOM 1654 C CA . ASP A 1 215 ? 109.701 14.081 -46.038 1.00 37.06 215 ASP A CA 1
ATOM 1655 C C . ASP A 1 215 ? 109.185 14.110 -44.565 1.00 37.06 215 ASP A C 1
ATOM 1657 O O . ASP A 1 215 ? 108.562 15.097 -44.193 1.00 37.06 215 ASP A O 1
ATOM 1661 N N . ASN A 1 216 ? 109.183 13.040 -43.754 1.00 36.41 216 ASN A N 1
ATOM 1662 C CA . ASN A 1 216 ? 110.283 12.299 -43.095 1.00 36.41 216 ASN A CA 1
ATOM 1663 C C . ASN A 1 216 ? 110.642 12.836 -41.681 1.00 36.41 216 ASN A C 1
ATOM 1665 O O . ASN A 1 216 ? 110.606 14.040 -41.460 1.00 36.41 216 ASN A O 1
ATOM 1669 N N . SER A 1 217 ? 111.071 11.926 -40.790 1.00 38.81 217 SER A N 1
ATOM 1670 C CA . SER A 1 217 ? 111.540 12.137 -39.399 1.00 38.81 217 SER A CA 1
ATOM 1671 C C . SER A 1 217 ? 110.487 12.501 -38.331 1.00 38.81 217 SER A C 1
ATOM 1673 O O . SER A 1 217 ? 109.581 13.282 -38.597 1.00 38.81 217 SER A O 1
ATOM 1675 N N . ARG A 1 218 ? 110.609 12.022 -37.082 1.00 36.44 218 ARG A N 1
ATOM 1676 C CA . ARG A 1 218 ? 111.321 10.824 -36.575 1.00 36.44 218 ARG A CA 1
ATOM 1677 C C . ARG A 1 218 ? 110.727 10.404 -35.228 1.00 36.44 218 ARG A C 1
ATOM 1679 O O . ARG A 1 218 ? 110.348 11.324 -34.476 1.00 36.44 218 ARG A O 1
#

Secondary structure (DSSP, 8-state):
-----------------TTTHHHHHHHHHHHHHHTTSSS-----SSHHHHHHHHHHHHHTT-HHHHHHTB-HHHHHHHHHHHHHH--SS-HHHHHTGGGB-TTPPPEEEEE-SSEEEEEEEBTTS-EEEEEEE-SSTTSPPEEE-HHHHHHHHHHHHHHHHHHHHHHHHHHHHHHHHHHHHHHHHH-----------PPPPPP---------------

Foldseek 3Di:
DDDDDDDDDDDDDDDDDDPPVVVVVVVVVVVVVVVVPDDCPPQDLDPLSNVLVLLVCLVVVVPVVSLVLADPLVSVLQVVCCVPPVDPGGLCCVLDVVQFDNPWRWDWPDDDFFKTWTWGAGPVRDIDIWIWGAPGNPGHIHTYCNVSSVVSVVVSVVVVVVVVVVVVVVVVVVVVVVVVVVVVVVPPDPPPPPPPPDDDDDDDDDDDDDDDDDDDDD

Radius of gyration: 47.99 Å; chains: 1; bounding box: 181×52×105 Å

pLDDT: mean 74.9, std 23.75, range [28.53, 96.88]

Organism: NCBI:txid2358

Sequence (218 aa):
MTTCDTSGSVGKVSRGDSCRKSFERLVGILVLVSGFSLGCQLVPSKPDAVFTLYRDRMKADNVVESRELLTDESRNLALELASQYKLDQPPESLALLNALDPTAIPTVMQSEDTLALLQTRTLKGSLRVIRMVRKDAGASWKLDMAEELKSLKAFLVARVALEMMKDQAGEYAASWKAFNDQLKKINPIETEPPKLSAPKPPPSKPVKKQKPKKDNSR